Protein AF-A0A7W0K4B5-F1 (afdb_monomer)

Sequence (203 aa):
MASGAVPRDYLVLATSAIGRAQRRPNAQLVGVQEVNQAAGDAAASKIQELEEDMASNAGSADATLGTLKAVRTFCLKDRGFTYFLVAFRDREDHPASYTLLTYLMDVRLLHLVDAGVSDAHSAGHRSEAFMLDLSQYSGARLKQKVRVPDFAAGHFVSRETHGSGPTKIARTTRELISMLRGAPTLDLQTLTAAVSGTTSAPI

Foldseek 3Di:
DQFQPDVVVVVQLVVQQVVVQVVDPPRPDRDPQSSLASLQVVLVVLLVVLVVVCVVPPDLSLLLVLLLVVVLCVQVPVFQEQKAKEKPVLCVVCVVLVVSVVSCVVSRQKYFPAQWQDDPVDPPITITMMGGRSNSQRDPDRDFQHWYWDADPNWTWTDTHPDPDDIQTDPDPVSVSVVSVPHYHDRSVVSVVSSVVVPDDDD

Solvent-accessible surface area (backbone atoms only — not comparable to full-atom values): 11167 Å² total; per-residue (Å²): 130,58,49,76,84,42,68,67,52,51,52,54,37,49,52,45,10,45,60,52,25,65,73,42,86,88,54,88,64,72,51,72,67,33,44,30,44,28,29,23,50,53,35,53,52,55,50,48,54,47,54,58,50,26,80,76,49,62,74,65,43,56,46,34,53,38,38,49,53,51,52,49,39,48,28,63,70,75,66,28,25,49,43,34,28,37,44,51,65,52,42,69,78,32,53,72,39,44,48,47,54,50,51,31,38,78,73,59,52,32,31,83,75,40,86,66,40,62,50,93,88,42,89,92,46,40,20,33,31,37,30,57,23,41,28,80,62,28,39,102,69,55,65,70,61,26,36,38,84,45,78,54,96,94,23,45,28,42,36,39,32,97,48,93,58,85,63,49,73,20,88,45,71,69,43,41,43,58,55,59,66,72,38,56,72,56,66,48,73,60,45,50,60,54,36,67,69,67,80,74,78,84,131

Mean predicted aligned error: 7.79 Å

Radius of gyration: 17.98 Å; Cα contacts (8 Å, |Δi|>4): 294; chains: 1; bounding box: 37×55×46 Å

Secondary structure (DSSP, 8-state):
-TTTT-HHHHHHHHHHHHHHHHTSTT--S--HHHHHHHHHHHHHHHHHHHHHHHTT-HHHHHHHHHHHHHHHHIIIIII-BSEEEEEHHHHHH-HHHHHHHHHHHHTTSEEEEEEEEE-SSSTT-EEEEEEE-GGGT-SS-PPTT-EEEEEETTEEEEEETT--PPPEEE-SHHHHHHHHTTSPBP-THHHHHHHHTTS----

Nearest PDB structures (foldseek):
  8tiw-assembly1_C  TM=3.573E-01  e=7.633E+00  Escherichia coli K-12
  8aan-assembly1_A  TM=3.180E-01  e=7.186E+00  Escherichia coli
  2ja8-assembly1_A  TM=2.303E-01  e=8.612E+00  Saccharomyces cerevisiae

Structure (mmCIF, N/CA/C/O backbone):
data_AF-A0A7W0K4B5-F1
#
_entry.id   AF-A0A7W0K4B5-F1
#
loop_
_atom_site.group_PDB
_atom_site.id
_atom_site.type_symbol
_atom_site.label_atom_id
_atom_site.label_alt_id
_atom_site.label_comp_id
_atom_site.label_asym_id
_atom_site.label_entity_id
_atom_site.label_seq_id
_atom_site.pdbx_PDB_ins_code
_atom_site.Cartn_x
_atom_site.Cartn_y
_atom_site.Cartn_z
_atom_site.occupancy
_atom_site.B_iso_or_equiv
_atom_site.auth_seq_id
_atom_site.auth_comp_id
_atom_site.auth_asym_id
_atom_site.auth_atom_id
_atom_site.pdbx_PDB_model_num
ATOM 1 N N . MET A 1 1 ? -2.177 -6.927 7.179 1.00 50.78 1 MET A N 1
ATOM 2 C CA . MET A 1 1 ? -1.062 -6.259 6.466 1.00 50.78 1 MET A CA 1
ATOM 3 C C . MET A 1 1 ? -1.397 -4.803 6.150 1.00 50.78 1 MET A C 1
ATOM 5 O O . MET A 1 1 ? -1.151 -4.325 5.055 1.00 50.78 1 MET A O 1
ATOM 9 N N . ALA A 1 2 ? -1.997 -4.098 7.109 1.00 45.56 2 ALA A N 1
ATOM 10 C CA . ALA A 1 2 ? -2.651 -2.819 6.859 1.00 45.56 2 ALA A CA 1
ATOM 11 C C . ALA A 1 2 ? -1.712 -1.606 6.894 1.00 45.56 2 ALA A C 1
ATOM 13 O O . ALA A 1 2 ? -2.171 -0.536 6.531 1.00 45.56 2 ALA A O 1
ATOM 14 N N . SER A 1 3 ? -0.457 -1.759 7.341 1.00 52.06 3 SER A N 1
ATOM 15 C CA . SER A 1 3 ? 0.452 -0.625 7.558 1.00 52.06 3 SER A CA 1
ATOM 16 C C . SER A 1 3 ? 1.932 -0.920 7.269 1.00 52.06 3 SER A C 1
ATOM 18 O O . SER A 1 3 ? 2.821 -0.569 8.047 1.00 52.06 3 SER A O 1
ATOM 20 N N . GLY A 1 4 ? 2.214 -1.643 6.182 1.00 57.09 4 GLY A N 1
ATOM 21 C CA . GLY A 1 4 ? 3.592 -1.797 5.688 1.00 57.09 4 GLY A CA 1
ATOM 22 C C . GLY A 1 4 ? 4.564 -2.480 6.643 1.00 57.09 4 GLY A C 1
ATOM 23 O O . GLY A 1 4 ? 5.750 -2.185 6.627 1.00 57.09 4 GLY A O 1
ATOM 24 N N . ALA A 1 5 ? 4.059 -3.359 7.515 1.00 60.84 5 ALA A N 1
ATOM 25 C CA . ALA A 1 5 ? 4.843 -4.041 8.549 1.00 60.84 5 ALA A CA 1
ATOM 26 C C . ALA A 1 5 ? 5.458 -3.124 9.637 1.00 60.84 5 ALA A C 1
ATOM 28 O O . ALA 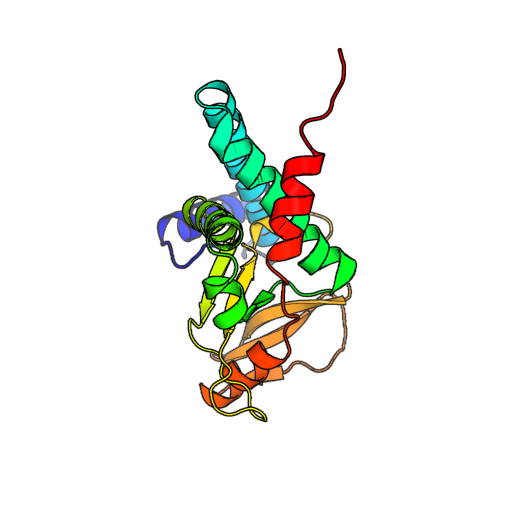A 1 5 ? 6.226 -3.613 10.460 1.00 60.84 5 ALA A O 1
ATOM 29 N N . VAL A 1 6 ? 5.080 -1.840 9.720 1.00 71.19 6 VAL A N 1
ATOM 30 C CA . VAL A 1 6 ? 5.581 -0.915 10.753 1.00 71.19 6 VAL A CA 1
ATOM 31 C C . VAL A 1 6 ? 4.789 -1.088 12.060 1.00 71.19 6 VAL A C 1
ATOM 33 O O . VAL A 1 6 ? 3.592 -0.789 12.082 1.00 71.19 6 VAL A O 1
ATOM 36 N N . PRO A 1 7 ? 5.417 -1.513 13.179 1.00 76.50 7 PRO A N 1
ATOM 37 C CA . PRO A 1 7 ? 4.712 -1.796 14.436 1.00 76.50 7 PRO A CA 1
ATOM 38 C C . PRO A 1 7 ? 3.904 -0.616 14.984 1.00 76.50 7 PRO A C 1
ATOM 40 O O . PRO A 1 7 ? 2.796 -0.802 15.483 1.00 76.50 7 PRO A O 1
ATOM 43 N N . ARG A 1 8 ? 4.432 0.608 14.852 1.00 80.56 8 ARG A N 1
ATOM 44 C CA . ARG A 1 8 ? 3.775 1.834 15.328 1.00 80.56 8 ARG A CA 1
ATOM 45 C C . ARG A 1 8 ? 2.387 2.010 14.721 1.00 80.56 8 ARG A C 1
ATOM 47 O O . ARG A 1 8 ? 1.440 2.290 15.447 1.00 80.56 8 ARG A O 1
ATOM 54 N N . ASP A 1 9 ? 2.258 1.819 13.416 1.00 78.06 9 ASP A N 1
ATOM 55 C CA . ASP A 1 9 ? 0.989 2.040 12.727 1.00 78.06 9 ASP A CA 1
ATOM 56 C C . ASP A 1 9 ? -0.058 0.996 13.109 1.00 78.06 9 ASP A C 1
ATOM 58 O O . ASP A 1 9 ? -1.232 1.331 13.257 1.00 78.06 9 ASP A O 1
ATOM 62 N N . TYR A 1 10 ? 0.362 -0.249 13.358 1.00 82.50 10 TYR A N 1
ATOM 63 C CA . TYR A 1 10 ? -0.533 -1.267 13.906 1.00 82.50 10 TYR A CA 1
ATOM 64 C C . TYR A 1 10 ? -1.046 -0.885 15.291 1.00 82.50 10 TYR A C 1
ATOM 66 O O . TYR A 1 10 ? -2.230 -1.070 15.563 1.00 82.50 10 TYR A O 1
ATOM 74 N N . LEU A 1 11 ? -0.190 -0.333 16.155 1.00 87.50 11 LEU A N 1
ATOM 75 C CA . LEU A 1 11 ? -0.593 0.109 17.491 1.00 87.50 11 LEU A CA 1
ATOM 76 C C . LEU A 1 11 ? -1.540 1.311 17.432 1.00 87.50 11 LEU A C 1
ATOM 78 O O . LEU A 1 11 ? -2.533 1.332 18.160 1.00 87.50 11 LEU A O 1
ATOM 82 N N . VAL A 1 12 ? -1.282 2.277 16.547 1.00 86.12 12 VAL A N 1
ATOM 83 C CA . VAL A 1 12 ? -2.176 3.427 16.324 1.00 86.12 12 VAL A CA 1
ATOM 84 C C . VAL A 1 12 ? -3.537 2.953 15.812 1.00 86.12 12 VAL A C 1
ATOM 86 O O . VAL A 1 12 ? -4.570 3.314 16.381 1.00 86.12 12 VAL A O 1
ATOM 89 N N . LEU A 1 13 ? -3.549 2.082 14.798 1.00 87.19 13 LEU A N 1
ATOM 90 C CA . LEU A 1 13 ? -4.773 1.511 14.241 1.00 87.19 13 LEU A CA 1
ATOM 91 C C . LEU A 1 13 ? -5.553 0.710 15.292 1.00 87.19 13 LEU A C 1
ATOM 93 O O . LEU A 1 13 ? -6.761 0.894 15.431 1.00 87.19 13 LEU A O 1
ATOM 97 N N . ALA A 1 14 ? -4.871 -0.152 16.051 1.00 90.62 14 ALA A N 1
ATOM 98 C CA . ALA A 1 14 ? -5.482 -0.962 17.099 1.00 90.62 14 ALA A CA 1
ATOM 99 C C . ALA A 1 14 ? -6.079 -0.090 18.209 1.00 90.62 14 ALA A C 1
ATOM 101 O O . ALA A 1 14 ? -7.226 -0.298 18.595 1.00 90.62 14 ALA A O 1
ATOM 102 N N . THR A 1 15 ? -5.342 0.920 18.677 1.00 92.31 15 THR A N 1
ATOM 103 C CA . THR A 1 15 ? -5.810 1.846 19.720 1.00 92.31 15 THR A CA 1
ATOM 104 C C . THR A 1 15 ? -7.056 2.603 19.262 1.00 92.31 15 THR A C 1
ATOM 106 O O . THR A 1 15 ? -8.045 2.666 19.993 1.00 92.31 15 THR A O 1
ATOM 109 N N . SER A 1 16 ? -7.053 3.109 18.024 1.00 90.81 16 SER A N 1
ATOM 110 C CA . SER A 1 16 ? -8.211 3.791 17.434 1.00 90.81 16 SER A CA 1
ATOM 111 C C . SER A 1 16 ? -9.420 2.853 17.291 1.00 90.81 16 SER A C 1
ATOM 113 O O . SER A 1 16 ? -10.534 3.199 17.694 1.00 90.81 16 SER A O 1
ATOM 115 N N . ALA A 1 17 ? -9.211 1.623 16.810 1.00 92.06 17 ALA A N 1
ATOM 116 C CA . ALA A 1 17 ? -10.277 0.633 16.664 1.00 92.06 17 ALA A CA 1
ATOM 117 C C . ALA A 1 17 ? -10.866 0.188 18.019 1.00 92.06 17 ALA A C 1
ATOM 119 O O . ALA A 1 17 ? -12.086 0.071 18.148 1.00 92.06 17 ALA A O 1
ATOM 120 N N . ILE A 1 18 ? -10.031 0.004 19.048 1.00 93.75 18 ILE A N 1
ATOM 121 C CA . ILE A 1 18 ? -10.468 -0.294 20.422 1.00 93.75 18 ILE A CA 1
ATOM 122 C C . ILE A 1 18 ? -11.302 0.861 20.978 1.00 93.75 18 ILE A C 1
ATOM 124 O O . ILE A 1 18 ? -12.407 0.633 21.470 1.00 93.75 18 ILE A O 1
ATOM 128 N N . GLY A 1 19 ? -10.821 2.101 20.848 1.00 92.88 19 GLY A N 1
ATOM 129 C CA . GLY A 1 19 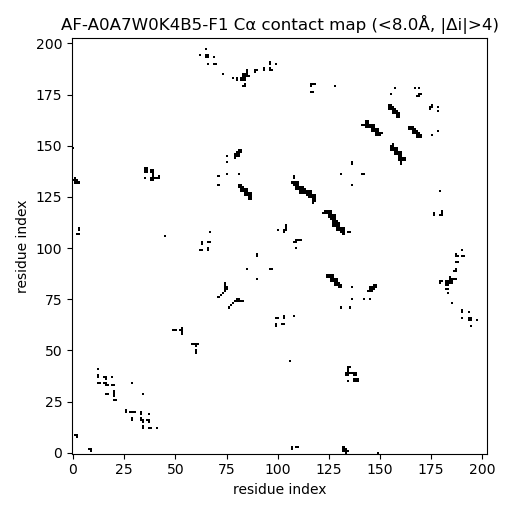? -11.552 3.285 21.304 1.00 92.88 19 GLY A CA 1
ATOM 130 C C . GLY A 1 19 ? -12.913 3.438 20.619 1.00 92.88 19 GLY A C 1
ATOM 131 O O . GLY A 1 19 ? -13.887 3.840 21.254 1.00 92.88 19 GLY A O 1
ATOM 132 N N . ARG A 1 20 ? -13.022 3.062 19.337 1.00 91.69 20 ARG A N 1
ATOM 133 C CA . ARG A 1 20 ? -14.302 3.003 18.610 1.00 91.69 20 ARG A CA 1
ATOM 134 C C . ARG A 1 20 ? -15.218 1.904 19.149 1.00 91.69 20 ARG A C 1
ATOM 136 O O . ARG A 1 20 ? -16.397 2.172 19.373 1.00 91.69 20 ARG A O 1
ATOM 143 N N . ALA A 1 21 ? -14.694 0.706 19.403 1.00 93.06 21 ALA A N 1
ATOM 144 C CA . ALA A 1 21 ? -15.476 -0.408 19.939 1.00 93.06 21 ALA A CA 1
ATOM 145 C C . ALA A 1 21 ? -16.050 -0.088 21.328 1.00 93.06 21 ALA A C 1
ATOM 147 O O . ALA A 1 21 ? -17.226 -0.342 21.569 1.00 93.06 21 ALA A O 1
ATOM 148 N N . GLN A 1 22 ? -15.264 0.554 22.199 1.00 92.00 22 GLN A N 1
ATOM 149 C CA . GLN A 1 22 ? -15.676 0.952 23.552 1.00 92.00 22 GLN A CA 1
ATOM 150 C C . GLN A 1 22 ? -16.864 1.926 23.587 1.00 92.00 22 GLN A C 1
ATOM 152 O O . GLN A 1 22 ? -17.553 2.010 24.600 1.00 92.00 22 GLN A O 1
ATOM 157 N N . ARG A 1 23 ? -17.144 2.644 22.490 1.00 90.75 23 ARG A N 1
ATOM 158 C CA . ARG A 1 23 ? -18.322 3.523 22.383 1.00 90.75 23 ARG A CA 1
ATOM 159 C C . ARG A 1 23 ? -19.624 2.749 22.178 1.00 90.75 23 ARG A C 1
ATOM 161 O O . ARG A 1 23 ? -20.695 3.323 22.359 1.00 90.75 23 ARG A O 1
ATOM 168 N N . ARG A 1 24 ? -19.562 1.472 21.781 1.00 88.56 24 ARG A N 1
ATOM 169 C CA . ARG A 1 24 ? -20.751 0.620 21.673 1.00 88.56 24 ARG A CA 1
ATOM 170 C C . ARG A 1 24 ? -21.060 0.003 23.043 1.00 88.56 24 ARG A C 1
ATOM 172 O O . ARG A 1 24 ? -20.155 -0.539 23.678 1.00 88.56 24 ARG A O 1
ATOM 179 N N . PRO A 1 25 ? -22.325 0.022 23.495 1.00 87.06 25 PRO A N 1
ATOM 180 C CA . PRO A 1 25 ? -22.695 -0.603 24.759 1.00 87.06 25 PRO A CA 1
ATOM 181 C C . PRO A 1 25 ? -22.376 -2.106 24.733 1.00 87.06 25 PRO A C 1
ATOM 183 O O . PRO A 1 25 ? -22.669 -2.791 23.753 1.00 87.06 25 PRO A O 1
ATOM 186 N N . ASN A 1 26 ? -21.779 -2.609 25.819 1.00 85.88 26 ASN A N 1
ATOM 187 C CA . ASN A 1 26 ? -21.404 -4.018 26.014 1.00 85.88 26 ASN A CA 1
ATOM 188 C C . ASN A 1 26 ? -20.442 -4.600 24.956 1.00 85.88 26 ASN A C 1
ATOM 190 O O . ASN A 1 26 ? -20.456 -5.805 24.697 1.00 85.88 26 ASN A O 1
ATOM 194 N N . ALA A 1 27 ? -19.599 -3.777 24.327 1.00 85.38 27 ALA A N 1
ATOM 195 C CA . ALA A 1 27 ? -18.600 -4.278 23.389 1.00 85.38 27 ALA A CA 1
ATOM 196 C C . ALA A 1 27 ? -17.532 -5.129 24.096 1.00 85.38 27 ALA A C 1
ATOM 198 O O . ALA A 1 27 ? -16.751 -4.624 24.896 1.00 85.38 27 ALA A O 1
ATOM 199 N N . GLN A 1 28 ? -17.472 -6.419 23.757 1.00 87.94 28 GLN A N 1
ATOM 200 C CA . GLN A 1 28 ? -16.424 -7.336 24.229 1.00 87.94 28 GLN A CA 1
ATOM 201 C C . GLN A 1 28 ? -15.303 -7.547 23.204 1.00 87.94 28 GLN A C 1
ATOM 203 O O . GLN A 1 28 ? -14.227 -8.021 23.553 1.00 87.94 28 GLN A O 1
ATOM 208 N N . LEU A 1 29 ? -15.555 -7.211 21.935 1.00 91.81 29 LEU A N 1
ATOM 209 C CA . LEU A 1 29 ? -14.646 -7.449 20.817 1.00 91.81 29 LEU A CA 1
ATOM 210 C C . LEU A 1 29 ? -14.632 -6.249 19.867 1.00 91.81 29 LEU A C 1
ATOM 212 O O . LEU A 1 29 ? -15.658 -5.594 19.655 1.00 91.81 29 LEU A O 1
ATOM 216 N N . VAL A 1 30 ? -13.468 -6.009 19.264 1.00 90.94 30 VAL A N 1
ATOM 217 C CA . VAL A 1 30 ? -13.300 -5.080 18.141 1.00 90.94 30 VAL A CA 1
ATOM 218 C C . VAL A 1 30 ? -13.717 -5.797 16.860 1.00 90.94 30 VAL A C 1
ATOM 220 O O . VAL A 1 30 ? -13.189 -6.864 16.544 1.00 90.94 30 VAL A O 1
ATOM 223 N N . GLY A 1 31 ? -14.679 -5.233 16.132 1.00 88.00 31 GLY A N 1
ATOM 224 C CA . GLY A 1 31 ? -15.154 -5.779 14.870 1.00 88.00 31 GLY A CA 1
ATOM 225 C C . GLY A 1 31 ? -14.396 -5.232 13.660 1.00 88.00 31 GLY A C 1
ATOM 226 O O . GLY A 1 31 ? -13.646 -4.258 13.725 1.00 88.00 31 GLY A O 1
ATOM 227 N N . VAL A 1 32 ? -14.650 -5.848 12.503 1.00 83.69 32 VAL A N 1
ATOM 228 C CA . VAL A 1 32 ? -14.114 -5.399 11.205 1.00 83.69 32 VAL A CA 1
ATOM 229 C C . VAL A 1 32 ? -14.562 -3.969 10.879 1.00 83.69 32 VAL A C 1
ATOM 231 O O . VAL A 1 32 ? -13.825 -3.215 10.246 1.00 83.69 32 VAL A O 1
ATOM 234 N N . GLN A 1 33 ? -15.757 -3.574 11.325 1.00 83.69 33 GLN A N 1
ATOM 235 C CA . GLN A 1 33 ? -16.278 -2.228 11.108 1.00 83.69 33 GLN A CA 1
ATOM 236 C C . GLN A 1 33 ? -15.420 -1.167 11.807 1.00 83.69 33 GLN A C 1
ATOM 238 O O . GLN A 1 33 ? -15.059 -0.175 11.175 1.00 83.69 33 GLN A O 1
ATOM 243 N N . GLU A 1 34 ? -15.066 -1.368 13.076 1.00 88.50 34 GLU A N 1
ATOM 244 C CA . GLU A 1 34 ? -14.235 -0.433 13.834 1.00 88.50 34 GLU A CA 1
ATOM 245 C C . GLU A 1 34 ? -12.824 -0.331 13.254 1.00 88.50 34 GLU A C 1
ATOM 247 O O . GLU A 1 34 ? -12.305 0.777 13.124 1.00 88.50 34 GLU A O 1
ATOM 252 N N . VAL A 1 35 ? -12.239 -1.460 12.833 1.00 87.62 35 VAL A N 1
ATOM 253 C CA . VAL A 1 35 ? -10.927 -1.485 12.163 1.00 87.62 35 VAL A CA 1
ATOM 254 C C . VAL A 1 35 ? -10.965 -0.703 10.851 1.00 87.62 35 VAL A C 1
ATOM 256 O O . VAL A 1 35 ? -10.099 0.133 10.612 1.00 87.62 35 VAL A O 1
ATOM 259 N N . ASN A 1 36 ? -11.982 -0.924 10.015 1.00 83.62 36 ASN A N 1
ATOM 260 C CA . ASN A 1 36 ? -12.109 -0.224 8.736 1.00 83.62 36 ASN A CA 1
ATOM 261 C C . ASN A 1 36 ? -12.324 1.282 8.911 1.00 83.62 36 ASN A C 1
ATOM 263 O O . ASN A 1 36 ? -11.810 2.067 8.118 1.00 83.62 36 ASN A O 1
ATOM 267 N N . GLN A 1 37 ? -13.089 1.690 9.926 1.00 85.12 37 GLN A N 1
ATOM 268 C CA . GLN A 1 37 ? -13.271 3.107 10.239 1.00 85.12 37 GLN A CA 1
ATOM 269 C C . GLN A 1 37 ? -11.964 3.735 10.726 1.00 85.12 37 GLN A C 1
ATOM 271 O O . GLN A 1 37 ? -11.549 4.746 10.175 1.00 85.12 37 GLN A O 1
ATOM 276 N N . ALA A 1 38 ? -11.286 3.098 11.685 1.00 87.19 38 ALA A N 1
ATOM 277 C CA . ALA A 1 38 ? -10.003 3.566 12.203 1.00 87.19 38 ALA A CA 1
ATOM 278 C C . ALA A 1 38 ? -8.936 3.691 11.102 1.00 87.19 38 ALA A C 1
ATOM 280 O O . ALA A 1 38 ? -8.180 4.659 11.078 1.00 87.19 38 ALA A O 1
ATOM 281 N N . ALA A 1 39 ? -8.895 2.738 10.167 1.00 84.88 39 ALA A N 1
ATOM 282 C CA . ALA A 1 39 ? -7.990 2.788 9.024 1.00 84.88 39 ALA A CA 1
ATOM 283 C C . ALA A 1 39 ? -8.340 3.932 8.058 1.00 84.88 39 ALA A C 1
ATOM 285 O O . ALA A 1 39 ? -7.437 4.600 7.561 1.00 84.88 39 ALA A O 1
ATOM 286 N N . GLY A 1 40 ? -9.631 4.194 7.829 1.00 82.81 40 GLY A N 1
ATOM 287 C CA . GLY A 1 40 ? -10.087 5.329 7.026 1.00 82.81 40 GLY A CA 1
ATOM 288 C C . GLY A 1 40 ? -9.692 6.683 7.624 1.00 82.81 40 GLY A C 1
ATOM 289 O O . GLY A 1 40 ? -9.217 7.549 6.893 1.00 82.81 40 GLY A O 1
ATOM 290 N N . ASP A 1 41 ? -9.814 6.857 8.944 1.00 83.81 41 ASP A N 1
ATOM 291 C CA . ASP A 1 41 ? -9.384 8.101 9.601 1.00 83.81 41 ASP A CA 1
ATOM 292 C C . ASP A 1 41 ? -7.868 8.285 9.518 1.00 83.81 41 ASP A C 1
ATOM 294 O O . ASP A 1 41 ? -7.392 9.377 9.229 1.00 83.81 41 ASP A O 1
ATOM 298 N N . ALA A 1 42 ? -7.105 7.204 9.724 1.00 81.81 42 ALA A N 1
ATOM 299 C CA . ALA A 1 42 ? -5.652 7.244 9.616 1.00 81.81 42 ALA A CA 1
ATOM 300 C C . ALA A 1 42 ? -5.195 7.665 8.207 1.00 81.81 42 ALA A C 1
ATOM 302 O O . ALA A 1 42 ? -4.179 8.341 8.075 1.00 81.81 42 ALA A O 1
ATOM 303 N N . ALA A 1 43 ? -5.950 7.311 7.158 1.00 77.50 43 ALA A N 1
ATOM 304 C CA . ALA A 1 43 ? -5.726 7.827 5.804 1.00 77.50 43 ALA A CA 1
ATOM 305 C C . ALA A 1 43 ? -5.890 9.343 5.744 1.00 77.50 43 ALA A C 1
ATOM 307 O O . ALA A 1 43 ? -5.032 10.024 5.192 1.00 77.50 43 ALA A O 1
ATOM 308 N N . ALA A 1 44 ? -7.005 9.847 6.278 1.00 79.88 44 ALA A N 1
ATOM 309 C CA . ALA A 1 44 ? -7.319 11.268 6.245 1.00 79.88 44 ALA A CA 1
ATOM 310 C C . ALA A 1 44 ? -6.243 12.080 6.974 1.00 79.88 44 ALA A C 1
ATOM 312 O O . ALA A 1 44 ? -5.762 13.060 6.421 1.00 79.88 44 ALA A O 1
ATOM 313 N N . SER A 1 45 ? -5.790 11.614 8.142 1.00 82.31 45 SER A N 1
ATOM 314 C CA . SER A 1 45 ? -4.689 12.249 8.873 1.00 82.31 45 SER A CA 1
ATOM 315 C C . SER A 1 45 ? -3.372 12.225 8.095 1.00 82.31 45 SER A C 1
ATOM 317 O O . SER A 1 45 ? -2.736 13.261 7.993 1.00 82.31 45 SER A O 1
ATOM 319 N N . LYS A 1 46 ? -2.986 11.098 7.472 1.00 80.19 46 LYS A N 1
ATOM 320 C CA . LYS A 1 46 ? -1.763 11.025 6.642 1.00 80.19 46 LYS A CA 1
ATOM 321 C C . LYS A 1 46 ? -1.802 11.982 5.447 1.00 80.19 46 LYS A C 1
ATOM 323 O O . LYS A 1 46 ? -0.786 12.569 5.098 1.00 80.19 46 LYS A O 1
ATOM 328 N N . ILE A 1 47 ? -2.957 12.091 4.787 1.00 81.19 47 ILE A N 1
ATOM 329 C CA . ILE A 1 47 ? -3.144 13.003 3.652 1.00 81.19 47 ILE A CA 1
ATOM 330 C C . ILE A 1 47 ? -3.079 14.451 4.136 1.00 81.19 47 ILE A C 1
ATOM 332 O O . ILE A 1 47 ? -2.391 15.250 3.519 1.00 81.19 47 ILE A O 1
ATOM 336 N N . GLN A 1 48 ? -3.728 14.766 5.256 1.00 82.62 48 GLN A N 1
ATOM 337 C CA . GLN A 1 48 ? -3.693 16.102 5.838 1.00 82.62 48 GLN A CA 1
ATOM 338 C C . GLN A 1 48 ? -2.276 16.499 6.283 1.00 82.62 48 GLN A C 1
ATOM 340 O O . GLN A 1 48 ? -1.844 17.599 5.976 1.00 82.62 48 GLN A O 1
ATOM 345 N N . GLU A 1 49 ? -1.529 15.608 6.942 1.00 82.00 49 GLU A N 1
ATOM 346 C CA . GLU A 1 49 ? -0.117 15.835 7.293 1.00 82.00 49 GLU A CA 1
ATOM 347 C C . GLU A 1 49 ? 0.722 16.119 6.036 1.00 82.00 49 GLU A C 1
ATOM 349 O O . GLU A 1 49 ? 1.514 17.057 6.015 1.00 82.00 49 GLU A O 1
ATOM 354 N N . LEU A 1 50 ? 0.491 15.364 4.954 1.00 81.44 50 LEU A N 1
ATOM 355 C CA . LEU A 1 50 ? 1.157 15.592 3.673 1.00 81.44 50 LEU A CA 1
ATOM 356 C C . LEU A 1 50 ? 0.786 16.956 3.063 1.00 81.44 50 LEU A C 1
ATOM 358 O O . LEU A 1 50 ? 1.658 17.636 2.534 1.00 81.44 50 LEU A O 1
ATOM 362 N N . GLU A 1 51 ? -0.481 17.368 3.148 1.00 78.31 51 GLU A N 1
ATOM 363 C CA . GLU A 1 51 ? -0.973 18.678 2.691 1.00 78.31 51 GLU A CA 1
ATOM 364 C C . GLU A 1 51 ? -0.451 19.845 3.553 1.00 78.31 51 GLU A C 1
ATOM 366 O O . GLU A 1 51 ? -0.174 20.931 3.043 1.00 78.31 51 GLU A O 1
ATOM 371 N N . GLU A 1 52 ? -0.263 19.643 4.855 1.00 78.44 52 GLU A N 1
ATOM 372 C CA . GLU A 1 52 ? 0.350 20.631 5.750 1.00 78.44 52 GLU A CA 1
ATOM 373 C C . GLU A 1 52 ? 1.854 20.782 5.454 1.00 78.44 52 GLU A C 1
ATOM 375 O O . GLU A 1 52 ? 2.363 21.904 5.362 1.00 78.44 52 GLU A O 1
ATOM 380 N N . ASP A 1 53 ? 2.550 19.675 5.181 1.00 69.38 53 ASP A N 1
ATOM 381 C CA . ASP A 1 53 ? 3.937 19.687 4.706 1.00 69.38 53 ASP A CA 1
ATOM 382 C C . ASP A 1 53 ? 4.060 20.348 3.313 1.00 69.38 53 ASP A C 1
ATOM 384 O O . ASP A 1 53 ? 5.042 21.050 3.043 1.00 69.38 53 ASP A O 1
ATOM 388 N N . MET A 1 54 ? 3.047 20.220 2.439 1.00 64.69 54 MET A N 1
ATOM 389 C CA . MET A 1 54 ? 2.977 20.914 1.136 1.00 64.69 54 MET A CA 1
ATOM 390 C C . MET A 1 54 ? 2.977 22.428 1.267 1.00 64.69 54 MET A C 1
ATOM 392 O O . MET A 1 54 ? 3.638 23.101 0.473 1.00 64.69 54 MET A O 1
ATOM 396 N N . ALA A 1 55 ? 2.270 22.968 2.264 1.00 60.62 55 ALA A N 1
ATOM 397 C CA . ALA A 1 55 ? 2.254 24.406 2.526 1.00 60.62 55 ALA A CA 1
ATOM 398 C C . ALA A 1 55 ? 3.662 24.948 2.845 1.00 60.62 55 ALA A C 1
ATOM 400 O O . ALA A 1 55 ? 3.909 26.146 2.700 1.00 60.62 55 ALA A O 1
ATOM 401 N N . SER A 1 56 ? 4.591 24.059 3.218 1.00 62.50 56 SER A N 1
ATOM 402 C CA . SER A 1 56 ? 5.991 24.369 3.510 1.00 62.50 56 SER A CA 1
ATOM 403 C C . SER A 1 56 ? 6.963 23.998 2.371 1.00 62.50 56 SER A C 1
ATOM 405 O O . SER A 1 56 ? 8.051 24.573 2.315 1.00 62.50 56 SER A O 1
ATOM 407 N N . ASN A 1 57 ? 6.617 23.069 1.457 1.00 56.91 57 ASN A N 1
ATOM 408 C CA . ASN A 1 57 ? 7.477 22.627 0.341 1.00 56.91 57 ASN A CA 1
ATOM 409 C C . ASN A 1 57 ? 6.678 22.028 -0.856 1.00 56.91 57 ASN A C 1
ATOM 411 O O . ASN A 1 57 ? 6.426 20.824 -0.929 1.00 56.91 57 ASN A O 1
ATOM 415 N N . ALA A 1 58 ? 6.290 22.864 -1.826 1.00 57.12 58 ALA A N 1
ATOM 416 C CA . ALA A 1 58 ? 5.194 22.581 -2.771 1.00 57.12 58 ALA A CA 1
ATOM 417 C C . ALA A 1 58 ? 5.407 21.453 -3.817 1.00 57.12 58 ALA A C 1
ATOM 419 O O . ALA A 1 58 ? 4.440 20.862 -4.284 1.00 57.12 58 ALA A O 1
ATOM 420 N N . GLY A 1 59 ? 6.640 21.127 -4.224 1.00 65.50 59 GLY A N 1
ATOM 421 C CA . GLY A 1 59 ? 6.857 20.331 -5.451 1.00 65.50 59 GLY A CA 1
ATOM 422 C C . GLY A 1 59 ? 6.623 18.812 -5.349 1.00 65.50 59 GLY A C 1
ATOM 423 O O . GLY A 1 59 ? 6.120 18.198 -6.288 1.00 65.50 59 GLY A O 1
ATOM 424 N N . SER A 1 60 ? 7.007 18.178 -4.236 1.00 68.88 60 SER A N 1
ATOM 425 C CA . SER A 1 60 ? 7.027 16.703 -4.119 1.00 68.88 60 SER A CA 1
ATOM 426 C C . SER A 1 60 ? 5.656 16.109 -3.774 1.00 68.88 60 SER A C 1
ATOM 428 O O . SER A 1 60 ? 5.282 15.017 -4.213 1.00 68.88 60 SER A O 1
ATOM 430 N N . ALA A 1 61 ? 4.869 16.839 -2.992 1.00 74.12 61 ALA A N 1
ATOM 431 C CA . ALA A 1 61 ? 3.647 16.297 -2.428 1.00 74.12 61 ALA A CA 1
ATOM 432 C C . ALA A 1 61 ? 2.420 16.456 -3.349 1.00 74.12 61 ALA A C 1
ATOM 434 O O . ALA A 1 61 ? 1.607 15.534 -3.392 1.00 74.12 61 ALA A O 1
ATOM 435 N N . ASP A 1 62 ? 2.366 17.472 -4.224 1.00 81.69 62 ASP A N 1
ATOM 436 C CA . ASP A 1 62 ? 1.401 17.515 -5.343 1.00 81.69 62 ASP A CA 1
ATOM 437 C C . ASP A 1 62 ? 1.559 16.301 -6.269 1.00 81.69 62 ASP A C 1
ATOM 439 O O . ASP A 1 62 ? 0.588 15.623 -6.622 1.00 81.69 62 ASP A O 1
ATOM 443 N N . ALA A 1 63 ? 2.807 15.973 -6.619 1.00 84.00 63 ALA A N 1
ATOM 444 C CA . ALA A 1 63 ? 3.115 14.793 -7.416 1.00 84.00 63 ALA A CA 1
ATOM 445 C C . ALA A 1 63 ? 2.712 13.504 -6.683 1.00 84.00 63 ALA A C 1
ATOM 447 O O . ALA A 1 63 ? 2.153 12.592 -7.296 1.00 84.00 63 ALA A O 1
ATOM 448 N N . THR A 1 64 ? 2.923 13.443 -5.366 1.00 87.06 64 THR A N 1
ATOM 449 C CA . THR A 1 64 ? 2.532 12.305 -4.522 1.00 87.06 64 THR A CA 1
ATOM 450 C C . THR A 1 64 ? 1.009 12.130 -4.484 1.00 87.06 64 THR A C 1
ATOM 452 O O . THR A 1 64 ? 0.513 11.036 -4.757 1.00 87.06 64 THR A O 1
ATOM 455 N N . LEU A 1 65 ? 0.235 13.193 -4.240 1.00 87.56 65 LEU A N 1
ATOM 456 C CA . LEU A 1 65 ? -1.233 13.148 -4.224 1.00 87.56 65 LEU A CA 1
ATOM 457 C C . LEU A 1 65 ? -1.824 12.839 -5.607 1.00 87.56 65 LEU A C 1
ATOM 459 O O . LEU A 1 65 ? -2.741 12.017 -5.725 1.00 87.56 65 LEU A O 1
ATOM 463 N N . GLY A 1 66 ? -1.280 13.444 -6.666 1.00 90.75 66 GLY A N 1
ATOM 464 C CA . GLY A 1 66 ? -1.659 13.150 -8.049 1.00 90.75 66 GLY A CA 1
ATOM 465 C C . GLY A 1 66 ? -1.423 11.680 -8.402 1.00 90.75 66 GLY A C 1
ATOM 466 O O . GLY A 1 66 ? -2.321 11.004 -8.916 1.00 90.75 66 GLY A O 1
ATOM 467 N N . THR A 1 67 ? -0.259 11.147 -8.025 1.00 93.25 67 THR A N 1
ATOM 468 C CA . THR A 1 67 ? 0.086 9.731 -8.213 1.00 93.25 67 THR A CA 1
ATOM 469 C C . THR A 1 67 ? -0.838 8.826 -7.406 1.00 93.25 67 THR A C 1
ATOM 471 O O . THR A 1 67 ? -1.373 7.859 -7.949 1.00 93.25 67 THR A O 1
ATOM 474 N N . LEU A 1 68 ? -1.119 9.156 -6.140 1.00 92.12 68 LEU A N 1
ATOM 475 C CA . LEU A 1 68 ? -2.063 8.408 -5.307 1.00 92.12 68 LEU A CA 1
ATOM 476 C C . LEU A 1 68 ? -3.434 8.311 -5.981 1.00 92.12 68 LEU A C 1
ATOM 478 O O . LEU A 1 68 ? -4.024 7.232 -6.052 1.00 92.12 68 LEU A O 1
ATOM 482 N N . LYS A 1 69 ? -3.948 9.431 -6.496 1.00 92.06 69 LYS A N 1
ATOM 483 C CA . LYS A 1 69 ? -5.241 9.487 -7.186 1.00 92.06 69 LYS A CA 1
ATOM 484 C C . LYS A 1 69 ? -5.246 8.620 -8.446 1.00 92.06 69 LYS A C 1
ATOM 486 O O . LYS A 1 69 ? -6.219 7.889 -8.665 1.00 92.06 69 LYS A O 1
ATOM 491 N N . ALA A 1 70 ? -4.178 8.663 -9.241 1.00 94.44 70 ALA A N 1
ATOM 492 C CA . ALA A 1 70 ? -4.026 7.837 -10.438 1.00 94.44 70 ALA A CA 1
ATOM 493 C C . ALA A 1 70 ? -4.008 6.340 -10.088 1.00 94.44 70 ALA A C 1
ATOM 495 O O . ALA A 1 70 ? -4.832 5.574 -10.595 1.00 94.44 70 ALA A O 1
ATOM 496 N N . VAL A 1 71 ? -3.164 5.934 -9.134 1.00 95.00 71 VAL A N 1
ATOM 497 C CA . VAL A 1 71 ? -3.045 4.536 -8.692 1.00 95.00 71 VAL A CA 1
ATOM 498 C C . VAL A 1 71 ? -4.353 4.035 -8.074 1.00 95.00 71 VAL A C 1
ATOM 500 O O . VAL A 1 71 ? -4.798 2.932 -8.396 1.00 95.00 71 VAL A O 1
ATOM 503 N N . ARG A 1 72 ? -5.034 4.835 -7.238 1.00 91.94 72 ARG A N 1
ATOM 504 C CA . ARG A 1 72 ? -6.349 4.473 -6.671 1.00 91.94 72 ARG A CA 1
ATOM 505 C C . ARG A 1 72 ? -7.412 4.308 -7.748 1.00 91.94 72 ARG A C 1
ATOM 507 O O . ARG A 1 72 ? -8.245 3.410 -7.631 1.00 91.94 72 ARG A O 1
ATOM 514 N N . THR A 1 73 ? -7.399 5.149 -8.780 1.00 92.19 73 THR A N 1
ATOM 515 C CA . THR A 1 73 ? -8.336 5.045 -9.907 1.00 92.19 73 THR A CA 1
ATOM 516 C C . THR A 1 73 ? -8.103 3.743 -10.664 1.00 92.19 73 THR A C 1
ATOM 518 O O . THR A 1 73 ? -9.021 2.924 -10.749 1.00 92.19 73 THR A O 1
ATOM 521 N N . PHE A 1 74 ? -6.861 3.484 -11.070 1.00 94.94 74 PHE A N 1
ATOM 522 C CA . PHE A 1 74 ? -6.474 2.240 -11.729 1.00 94.94 74 PHE A CA 1
ATOM 523 C C . PHE A 1 74 ? -6.885 1.005 -10.908 1.00 94.94 74 PHE A C 1
ATOM 525 O O . PHE A 1 74 ? -7.610 0.132 -11.388 1.00 94.94 74 PHE A O 1
ATOM 532 N N . CYS A 1 75 ? -6.495 0.964 -9.633 1.00 93.19 75 CYS A N 1
ATOM 533 C CA . CYS A 1 75 ? -6.751 -0.162 -8.741 1.00 93.19 75 CYS A CA 1
ATOM 534 C C . CYS A 1 75 ? -8.253 -0.364 -8.484 1.00 93.19 75 CYS A C 1
ATOM 536 O O . CYS A 1 75 ? -8.813 -1.426 -8.758 1.00 93.19 75 CYS A O 1
ATOM 538 N N . LEU A 1 76 ? -8.934 0.662 -7.968 1.00 90.88 76 LEU A N 1
ATOM 539 C CA . LEU A 1 76 ? -10.266 0.519 -7.375 1.00 90.88 76 LEU A CA 1
ATOM 540 C C . LEU A 1 76 ? -11.409 0.829 -8.341 1.00 90.88 76 LEU A C 1
ATOM 542 O O . LEU A 1 76 ? -12.551 0.457 -8.066 1.00 90.88 76 LEU A O 1
ATOM 546 N N . LYS A 1 77 ? -11.181 1.609 -9.400 1.00 88.94 77 LYS A N 1
ATOM 547 C CA . LYS A 1 77 ? -12.222 1.975 -10.373 1.00 88.94 77 LYS A CA 1
ATOM 548 C C . LYS A 1 77 ? -12.116 1.131 -11.634 1.00 88.94 77 LYS A C 1
ATOM 550 O O . LYS A 1 77 ? -13.135 0.593 -12.051 1.00 88.94 77 LYS A O 1
ATOM 555 N N . ASP A 1 78 ? -10.914 0.982 -12.178 1.00 92.44 78 ASP A N 1
ATOM 556 C CA . ASP A 1 78 ? -10.753 0.426 -13.523 1.00 92.44 78 ASP A CA 1
ATOM 557 C C . ASP A 1 78 ? -10.514 -1.086 -13.504 1.00 92.44 78 ASP A C 1
ATOM 559 O O . ASP A 1 78 ? -10.993 -1.805 -14.381 1.00 92.44 78 ASP A O 1
ATOM 563 N N . ARG A 1 79 ? -9.781 -1.588 -12.501 1.00 93.81 79 ARG A N 1
ATOM 564 C CA . ARG A 1 79 ? -9.398 -3.006 -12.420 1.00 93.81 79 ARG A CA 1
ATOM 565 C C . ARG A 1 79 ? -10.127 -3.797 -11.339 1.00 93.81 79 ARG A C 1
ATOM 567 O O . ARG A 1 79 ? -10.334 -4.993 -11.517 1.00 93.81 79 ARG A O 1
ATOM 574 N N . GLY A 1 80 ? -10.522 -3.160 -10.237 1.00 91.62 80 GLY A N 1
ATOM 575 C CA . GLY A 1 80 ? -11.179 -3.833 -9.111 1.00 91.62 80 GLY A CA 1
ATOM 576 C C . GLY A 1 80 ? -10.221 -4.679 -8.265 1.00 91.62 80 GLY A C 1
ATOM 577 O O . GLY A 1 80 ? -10.587 -5.760 -7.812 1.00 91.62 80 GLY A O 1
ATOM 578 N N . PHE A 1 81 ? -8.995 -4.208 -8.047 1.00 93.12 81 PHE A N 1
ATOM 579 C CA . PHE A 1 81 ? -7.983 -4.845 -7.198 1.00 93.12 81 PHE A CA 1
ATOM 580 C C . PHE A 1 81 ? -7.417 -3.831 -6.203 1.00 93.12 81 PHE A C 1
ATOM 582 O O . PHE A 1 81 ? -7.364 -2.643 -6.496 1.00 93.12 81 PHE A O 1
ATOM 589 N N . THR A 1 82 ? -6.949 -4.283 -5.040 1.00 92.56 82 THR A N 1
ATOM 590 C CA . THR A 1 82 ? -6.152 -3.439 -4.123 1.00 92.56 82 THR A CA 1
ATOM 591 C C . THR A 1 82 ? -4.645 -3.619 -4.290 1.00 92.56 82 THR A C 1
ATOM 593 O O . THR A 1 82 ? -3.872 -3.005 -3.561 1.00 92.56 82 THR A O 1
ATOM 596 N N . TYR A 1 83 ? -4.225 -4.462 -5.230 1.00 94.12 83 TYR A N 1
ATOM 597 C CA . TYR A 1 83 ? -2.838 -4.807 -5.508 1.00 94.12 83 TYR A CA 1
ATOM 598 C C . TYR A 1 83 ? -2.615 -4.914 -7.017 1.00 94.12 83 TYR A C 1
ATOM 600 O O . TYR A 1 83 ? -3.552 -5.202 -7.764 1.00 94.12 83 TYR A O 1
ATOM 608 N N . PHE A 1 84 ? -1.393 -4.653 -7.462 1.00 96.50 84 PHE A N 1
ATOM 609 C CA . PHE A 1 84 ? -1.023 -4.569 -8.872 1.00 96.50 84 PHE A CA 1
ATOM 610 C C . PHE A 1 84 ? 0.439 -4.958 -9.089 1.00 96.50 84 PHE A C 1
ATOM 612 O O . PHE A 1 84 ? 1.199 -5.113 -8.133 1.00 96.50 84 PHE A O 1
ATOM 619 N N . LEU A 1 85 ? 0.817 -5.120 -10.354 1.00 97.19 85 LEU A N 1
ATOM 620 C CA . LEU A 1 85 ? 2.177 -5.421 -10.786 1.00 97.19 85 LEU A CA 1
ATOM 621 C C . LEU A 1 85 ? 2.804 -4.222 -11.499 1.00 97.19 85 LEU A C 1
ATOM 623 O O . LEU A 1 85 ? 2.115 -3.510 -12.225 1.00 97.19 85 LEU A O 1
ATOM 627 N N . VAL A 1 86 ? 4.114 -4.056 -11.355 1.00 97.06 86 VAL A N 1
ATOM 628 C CA . VAL A 1 86 ? 4.946 -3.195 -12.210 1.00 97.06 86 VAL A CA 1
ATOM 629 C C . VAL A 1 86 ? 6.018 -4.072 -12.835 1.00 97.06 86 VAL A C 1
ATOM 631 O O . VAL A 1 86 ? 6.724 -4.789 -12.126 1.00 97.06 86 VAL A O 1
ATOM 634 N N . ALA A 1 87 ? 6.123 -4.075 -14.162 1.00 95.62 87 ALA A N 1
ATOM 635 C CA . ALA A 1 87 ? 7.145 -4.861 -14.846 1.00 95.62 87 ALA A CA 1
ATOM 636 C C . ALA A 1 87 ? 8.540 -4.273 -14.597 1.00 95.62 87 ALA A C 1
ATOM 638 O O . ALA A 1 87 ? 8.714 -3.058 -14.623 1.00 95.62 87 ALA A O 1
ATOM 639 N N . PHE A 1 88 ? 9.546 -5.132 -14.415 1.00 94.50 88 PHE A N 1
ATOM 640 C CA . PHE A 1 88 ? 10.934 -4.693 -14.210 1.00 94.50 88 PHE A CA 1
ATOM 641 C C . PHE A 1 88 ? 11.420 -3.810 -15.361 1.00 94.50 88 PHE A C 1
ATOM 643 O O . PHE A 1 88 ? 12.003 -2.759 -15.130 1.00 94.50 88 PHE A O 1
ATOM 650 N N . ARG A 1 89 ? 11.098 -4.206 -16.595 1.00 93.44 89 ARG A N 1
ATOM 651 C CA . ARG A 1 89 ? 11.424 -3.431 -17.790 1.00 93.44 89 ARG A CA 1
ATOM 652 C C . ARG A 1 89 ? 10.761 -2.053 -17.796 1.00 93.44 89 ARG A C 1
ATOM 654 O O . ARG A 1 89 ? 11.420 -1.073 -18.091 1.00 93.44 89 ARG A O 1
ATOM 661 N N . ASP A 1 90 ? 9.486 -1.973 -17.417 1.00 94.56 90 ASP A N 1
ATOM 662 C CA . ASP A 1 90 ? 8.754 -0.701 -17.342 1.00 94.56 90 ASP A CA 1
ATOM 663 C C . ASP A 1 90 ? 9.375 0.229 -16.283 1.00 94.56 90 ASP A C 1
ATOM 665 O O . ASP A 1 90 ? 9.571 1.419 -16.511 1.00 94.56 90 ASP A O 1
ATOM 669 N N . ARG A 1 91 ? 9.806 -0.332 -15.146 1.00 94.19 91 ARG A N 1
ATOM 670 C CA . ARG A 1 91 ? 10.593 0.387 -14.134 1.00 94.19 91 ARG A CA 1
ATOM 671 C C . ARG A 1 91 ? 11.932 0.904 -14.677 1.00 94.19 91 ARG A C 1
ATOM 673 O O . ARG A 1 91 ? 12.312 2.024 -14.341 1.00 94.19 91 ARG A O 1
ATOM 680 N N . GLU A 1 92 ? 12.662 0.091 -15.437 1.00 94.19 92 GLU A N 1
ATOM 681 C CA . GLU A 1 92 ? 13.955 0.463 -16.032 1.00 94.19 92 GLU A CA 1
ATOM 682 C C . GLU A 1 92 ? 13.795 1.548 -17.105 1.00 94.19 92 GLU A C 1
ATOM 684 O O . GLU A 1 92 ? 14.573 2.501 -17.132 1.00 94.19 92 GLU A O 1
ATOM 689 N N . ASP A 1 93 ? 12.754 1.437 -17.931 1.00 95.94 93 ASP A N 1
ATOM 690 C CA . ASP A 1 93 ? 12.451 2.366 -19.020 1.00 95.94 93 ASP A CA 1
ATOM 691 C C . ASP A 1 93 ? 11.851 3.695 -18.496 1.00 95.94 93 ASP A C 1
ATOM 693 O O . ASP A 1 93 ? 12.023 4.748 -19.117 1.00 95.94 93 ASP A O 1
ATOM 697 N N . HIS A 1 94 ? 11.192 3.686 -17.325 1.00 95.81 94 HIS A N 1
ATOM 698 C CA . HIS A 1 94 ? 10.492 4.846 -16.747 1.00 95.81 94 HIS A CA 1
ATOM 699 C C . HIS A 1 94 ? 10.878 5.156 -15.283 1.00 95.81 94 HIS A C 1
ATOM 701 O O . HIS A 1 94 ? 10.008 5.216 -14.402 1.00 95.81 94 HIS A O 1
ATOM 707 N N . PRO A 1 95 ? 12.160 5.457 -14.989 1.00 94.31 95 PRO A N 1
ATOM 708 C CA . PRO A 1 95 ? 12.646 5.661 -13.620 1.00 94.31 95 PRO A CA 1
ATOM 709 C C . PRO A 1 95 ? 12.004 6.866 -12.911 1.00 94.31 95 PRO A C 1
ATOM 711 O O . PRO A 1 95 ? 11.787 6.831 -11.697 1.00 94.31 95 PRO A O 1
ATOM 714 N N . ALA A 1 96 ? 11.652 7.922 -13.654 1.00 91.69 96 ALA A N 1
ATOM 715 C CA . ALA A 1 96 ? 10.959 9.091 -13.106 1.00 91.69 96 ALA A CA 1
ATOM 716 C C . ALA A 1 96 ? 9.541 8.739 -12.622 1.00 91.69 96 ALA A C 1
ATOM 718 O O . ALA A 1 96 ? 9.178 9.058 -11.493 1.00 91.69 96 ALA A O 1
ATOM 719 N N . SER A 1 97 ? 8.768 8.006 -13.429 1.00 93.44 97 SER A N 1
ATOM 720 C CA . SER A 1 97 ? 7.449 7.509 -13.023 1.00 93.44 97 SER A CA 1
ATOM 721 C C . SER A 1 97 ? 7.549 6.521 -11.859 1.00 93.44 97 SER A C 1
ATOM 723 O O . SER A 1 97 ? 6.722 6.551 -10.951 1.00 93.44 97 SER A O 1
ATOM 725 N N . TYR A 1 98 ? 8.572 5.662 -11.849 1.00 95.31 98 TYR A N 1
ATOM 726 C CA . TYR A 1 98 ? 8.802 4.734 -10.742 1.00 95.31 98 TYR A CA 1
ATOM 727 C C . TYR A 1 98 ? 9.108 5.471 -9.428 1.00 95.31 98 TYR A C 1
ATOM 729 O O . TYR A 1 98 ? 8.624 5.081 -8.368 1.00 95.31 98 TYR A O 1
ATOM 737 N N . THR A 1 99 ? 9.836 6.589 -9.495 1.00 92.50 99 THR A N 1
ATOM 738 C CA . THR A 1 99 ? 10.132 7.442 -8.331 1.00 92.50 99 THR A CA 1
ATOM 739 C C . THR A 1 99 ? 8.857 7.963 -7.661 1.00 92.50 99 THR A C 1
ATOM 741 O O . THR A 1 99 ? 8.795 8.031 -6.437 1.00 92.50 99 THR A O 1
ATOM 744 N N . LEU A 1 100 ? 7.799 8.234 -8.432 1.00 92.75 100 LEU A N 1
ATOM 745 C CA . LEU A 1 100 ? 6.500 8.626 -7.880 1.00 92.75 100 LEU A CA 1
ATOM 746 C C . LEU A 1 100 ? 5.869 7.522 -7.016 1.00 92.75 100 LEU A C 1
ATOM 748 O O . LEU A 1 100 ? 5.234 7.813 -6.002 1.00 92.75 100 LEU A O 1
ATOM 752 N N . LEU A 1 101 ? 6.055 6.248 -7.383 1.00 94.38 101 LEU A N 1
ATOM 753 C CA . LEU A 1 101 ? 5.627 5.126 -6.543 1.00 94.38 101 LEU A CA 1
ATOM 754 C C . LEU A 1 101 ? 6.469 5.031 -5.269 1.00 94.38 101 LEU A C 1
ATOM 756 O O . LEU A 1 101 ? 5.922 4.722 -4.211 1.00 94.38 101 LEU A O 1
ATOM 760 N N . THR A 1 102 ? 7.766 5.338 -5.345 1.00 91.94 102 THR A N 1
ATOM 761 C CA . THR A 1 102 ? 8.641 5.420 -4.166 1.00 91.94 102 THR A CA 1
ATOM 762 C C . THR A 1 102 ? 8.155 6.473 -3.180 1.00 91.94 102 THR A C 1
ATOM 764 O O . THR A 1 102 ? 8.033 6.160 -2.001 1.00 91.94 102 THR A O 1
ATOM 767 N N . TYR A 1 103 ? 7.740 7.653 -3.649 1.00 89.88 103 TYR A N 1
ATOM 768 C CA . TYR A 1 103 ? 7.158 8.669 -2.765 1.00 89.88 103 TYR A CA 1
ATOM 769 C C . TYR A 1 103 ? 5.928 8.147 -2.016 1.00 89.88 103 TYR A C 1
ATOM 771 O O . TYR A 1 103 ? 5.814 8.344 -0.809 1.00 89.88 103 TYR A O 1
ATOM 779 N N . LEU A 1 104 ? 5.040 7.400 -2.687 1.00 91.31 104 LEU A N 1
ATOM 780 C CA . LEU A 1 104 ? 3.892 6.763 -2.027 1.00 91.31 104 LEU A CA 1
ATOM 781 C C . LEU A 1 104 ? 4.293 5.701 -0.994 1.00 91.31 104 LEU A C 1
ATOM 783 O O . LEU A 1 104 ? 3.570 5.512 -0.011 1.00 91.31 104 LEU A O 1
ATOM 787 N N . MET A 1 105 ? 5.403 4.993 -1.211 1.00 90.56 105 MET A N 1
ATOM 788 C CA . MET A 1 105 ? 5.942 4.040 -0.238 1.00 90.56 105 MET A CA 1
ATOM 789 C C . MET A 1 105 ? 6.516 4.754 0.986 1.00 90.56 105 MET A C 1
ATOM 791 O O . MET A 1 105 ? 6.217 4.348 2.110 1.00 90.56 105 MET A O 1
ATOM 795 N N . ASP A 1 106 ? 7.255 5.846 0.784 1.00 86.50 106 ASP A N 1
ATOM 796 C CA . ASP A 1 106 ? 7.875 6.627 1.860 1.00 86.50 106 ASP A CA 1
ATOM 797 C C . ASP A 1 106 ? 6.821 7.170 2.839 1.00 86.50 106 ASP A C 1
ATOM 799 O O . ASP A 1 106 ? 6.993 7.100 4.058 1.00 86.50 106 ASP A O 1
ATOM 803 N N . VAL A 1 107 ? 5.6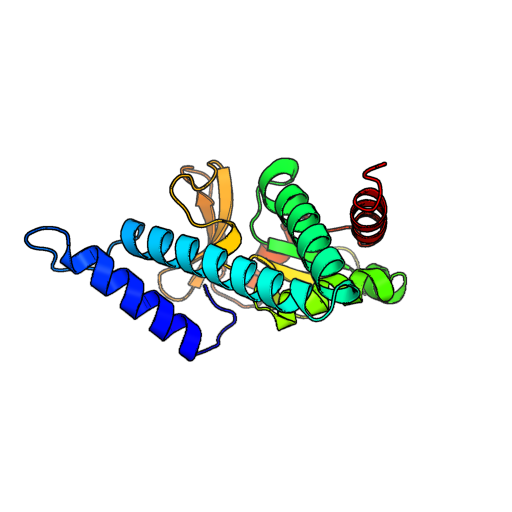67 7.611 2.323 1.00 85.19 107 VAL A N 1
ATOM 804 C CA . VAL A 1 107 ? 4.531 8.070 3.148 1.00 85.19 107 VAL A CA 1
ATOM 805 C C . VAL A 1 107 ? 3.545 6.957 3.531 1.00 85.19 107 VAL A C 1
ATOM 807 O O . VAL A 1 107 ? 2.522 7.211 4.172 1.00 85.19 107 VAL A O 1
ATOM 810 N N . ARG A 1 108 ? 3.853 5.693 3.208 1.00 85.88 108 ARG A N 1
ATOM 811 C CA . ARG A 1 108 ? 3.072 4.497 3.586 1.00 85.88 108 ARG A CA 1
ATOM 812 C C . ARG A 1 108 ? 1.626 4.535 3.085 1.00 85.88 108 ARG A C 1
ATOM 814 O O . ARG A 1 108 ? 0.687 4.194 3.814 1.00 85.88 108 ARG A O 1
ATOM 821 N N . LEU A 1 109 ? 1.455 4.966 1.840 1.00 88.06 109 LEU A N 1
ATOM 822 C CA . LEU A 1 109 ? 0.204 4.884 1.081 1.00 88.06 109 LEU A CA 1
ATOM 823 C C . LEU A 1 109 ? 0.211 3.700 0.097 1.00 88.06 109 LEU A C 1
ATOM 825 O O . LEU A 1 109 ? -0.850 3.274 -0.371 1.00 88.06 109 LEU A O 1
ATOM 829 N N . LEU A 1 110 ? 1.396 3.144 -0.169 1.00 91.50 110 LEU A N 1
ATOM 830 C CA . LEU A 1 110 ? 1.646 1.974 -1.004 1.00 91.50 110 LEU A CA 1
ATOM 831 C C . LEU A 1 110 ? 2.661 1.043 -0.321 1.00 91.50 110 LEU A C 1
ATOM 833 O O . LEU A 1 110 ? 3.566 1.513 0.360 1.00 91.50 110 LEU A O 1
ATOM 837 N N . HIS A 1 111 ? 2.533 -0.268 -0.530 1.00 91.12 111 HIS A N 1
ATOM 838 C CA . HIS A 1 111 ? 3.406 -1.293 0.049 1.00 91.12 111 HIS A CA 1
ATOM 839 C C . HIS A 1 111 ? 3.929 -2.244 -1.022 1.00 91.12 111 HIS A C 1
ATOM 841 O O . HIS A 1 111 ? 3.135 -2.795 -1.784 1.00 91.12 111 HIS A O 1
ATOM 847 N N . LEU A 1 112 ? 5.238 -2.502 -1.040 1.00 93.00 112 LEU A N 1
ATOM 848 C CA . LEU A 1 112 ? 5.817 -3.599 -1.817 1.00 93.00 112 LEU A CA 1
ATOM 849 C C . LEU A 1 112 ? 5.500 -4.931 -1.118 1.00 93.00 112 LEU A C 1
ATOM 851 O O . LEU A 1 112 ? 5.907 -5.161 0.019 1.00 93.00 112 LEU A O 1
ATOM 855 N N . VAL A 1 113 ? 4.745 -5.798 -1.789 1.00 90.31 113 VAL A N 1
ATOM 856 C CA . VAL A 1 113 ? 4.343 -7.120 -1.282 1.00 90.31 113 VAL A CA 1
ATOM 857 C C . VAL A 1 113 ? 5.375 -8.177 -1.640 1.00 90.31 113 VAL A C 1
ATOM 859 O O . VAL A 1 113 ? 5.718 -9.010 -0.807 1.00 90.31 113 VAL A O 1
ATOM 862 N N . ASP A 1 114 ? 5.848 -8.151 -2.883 1.00 91.81 114 ASP A N 1
ATOM 863 C CA . ASP A 1 114 ? 6.841 -9.091 -3.387 1.00 91.81 114 ASP A CA 1
ATOM 864 C C . ASP A 1 114 ? 7.709 -8.396 -4.438 1.00 91.81 114 ASP A C 1
ATOM 866 O O . ASP A 1 114 ? 7.195 -7.767 -5.364 1.00 91.81 114 ASP A O 1
ATOM 870 N N . ALA A 1 115 ? 9.027 -8.498 -4.291 1.00 91.88 115 ALA A N 1
ATOM 871 C CA . ALA A 1 115 ? 9.985 -7.847 -5.179 1.00 91.88 115 ALA A CA 1
ATOM 872 C C . ALA A 1 115 ? 10.211 -8.611 -6.496 1.00 91.88 115 ALA A C 1
ATOM 874 O O . ALA A 1 115 ? 11.030 -8.197 -7.308 1.00 91.88 115 ALA A O 1
ATOM 875 N N . GLY A 1 116 ? 9.578 -9.766 -6.711 1.00 90.12 116 GLY A N 1
ATOM 876 C CA . GLY A 1 116 ? 9.970 -10.647 -7.799 1.00 90.12 116 GLY A CA 1
ATOM 877 C C . GLY A 1 116 ? 8.951 -11.711 -8.161 1.00 90.12 116 GLY A C 1
ATOM 878 O O . GLY A 1 116 ? 9.258 -12.903 -8.104 1.00 90.12 116 GLY A O 1
ATOM 879 N N . VAL A 1 117 ? 7.806 -11.279 -8.672 1.00 91.31 117 VAL A N 1
ATOM 880 C CA . VAL A 1 117 ? 6.782 -12.129 -9.276 1.00 91.31 117 VAL A CA 1
ATOM 881 C C . VAL A 1 117 ? 7.211 -12.511 -10.693 1.00 91.31 117 VAL A C 1
ATOM 883 O O . VAL A 1 117 ? 7.236 -11.677 -11.595 1.00 91.31 117 VAL A O 1
ATOM 886 N N . SER A 1 118 ? 7.583 -13.775 -10.897 1.00 87.25 118 SER A N 1
ATOM 887 C CA . SER A 1 118 ? 7.959 -14.299 -12.216 1.00 87.25 118 SER A CA 1
ATOM 888 C C . SER A 1 118 ? 6.740 -14.636 -13.070 1.00 87.25 118 SER A C 1
ATOM 890 O O . SER A 1 118 ? 5.770 -15.214 -12.572 1.00 87.25 118 SER A O 1
ATOM 892 N N . ASP A 1 119 ? 6.805 -14.345 -14.370 1.00 78.19 119 ASP A N 1
ATOM 893 C CA . ASP A 1 119 ? 5.832 -14.847 -15.341 1.00 78.19 119 ASP A CA 1
ATOM 894 C C . ASP A 1 119 ? 5.969 -16.380 -15.482 1.00 78.19 119 ASP A C 1
ATOM 896 O O . ASP A 1 119 ? 7.068 -16.933 -15.511 1.00 78.19 119 ASP A O 1
ATOM 900 N N . ALA A 1 120 ? 4.837 -17.090 -15.530 1.00 70.56 120 ALA A N 1
ATOM 901 C CA . ALA A 1 120 ? 4.819 -18.536 -15.768 1.00 70.56 120 ALA A CA 1
ATOM 902 C C . ALA A 1 120 ? 5.144 -18.913 -17.220 1.00 70.56 120 ALA A C 1
ATOM 904 O O . ALA A 1 120 ? 5.586 -20.035 -17.453 1.00 70.56 120 ALA A O 1
ATOM 905 N N . HIS A 1 121 ? 4.868 -18.018 -18.171 1.00 69.06 121 HIS A N 1
ATOM 906 C CA . HIS A 1 121 ? 4.869 -18.311 -19.606 1.00 69.06 121 HIS A CA 1
ATOM 907 C C . HIS A 1 121 ? 6.047 -17.651 -20.329 1.00 69.06 121 HIS A C 1
ATOM 909 O O . HIS A 1 121 ? 6.418 -18.096 -21.412 1.00 69.06 121 HIS A O 1
ATOM 915 N N . SER A 1 122 ? 6.672 -16.645 -19.710 1.00 71.69 122 SER A N 1
ATOM 916 C CA . SER A 1 122 ? 7.774 -15.883 -20.299 1.00 71.69 122 SER A CA 1
ATOM 917 C C . SER A 1 122 ? 8.982 -15.888 -19.368 1.00 71.69 122 SER A C 1
ATOM 919 O O . SER A 1 122 ? 9.069 -15.107 -18.417 1.00 71.69 122 SER A O 1
ATOM 921 N N . ALA A 1 123 ? 9.949 -16.766 -19.644 1.00 66.69 123 ALA A N 1
ATOM 922 C CA . ALA A 1 123 ? 11.216 -16.764 -18.920 1.00 66.69 123 ALA A CA 1
ATOM 923 C C . ALA A 1 123 ? 11.876 -15.371 -19.002 1.00 66.69 123 ALA A C 1
ATOM 925 O O . ALA A 1 123 ? 11.856 -14.720 -20.045 1.00 66.69 123 ALA A O 1
ATOM 926 N N . GLY A 1 124 ? 12.416 -14.894 -17.879 1.00 71.62 124 GLY A N 1
ATOM 927 C CA . GLY A 1 124 ? 13.066 -13.582 -17.779 1.00 71.62 124 GLY A CA 1
ATOM 928 C C . GLY A 1 124 ? 12.132 -12.394 -17.520 1.00 71.62 124 GLY A C 1
ATOM 929 O O . GLY A 1 124 ? 12.619 -11.347 -17.106 1.00 71.62 124 GLY A O 1
ATOM 930 N N . HIS A 1 125 ? 10.811 -12.542 -17.662 1.00 84.50 125 HIS A N 1
ATOM 931 C CA . HIS A 1 125 ? 9.873 -11.471 -17.320 1.00 84.50 125 HIS A CA 1
ATOM 932 C C . HIS A 1 125 ? 9.518 -11.538 -15.834 1.00 84.50 125 HIS A C 1
ATOM 934 O O . HIS A 1 125 ? 9.015 -12.548 -15.329 1.00 84.50 125 HIS A O 1
ATOM 940 N N . ARG A 1 126 ? 9.817 -10.452 -15.119 1.00 92.38 126 ARG A N 1
ATOM 941 C CA . ARG A 1 126 ? 9.537 -10.298 -13.692 1.00 92.38 126 ARG A CA 1
ATOM 942 C C . ARG A 1 126 ? 8.819 -8.986 -13.435 1.00 92.38 126 ARG A C 1
ATOM 944 O O . ARG A 1 126 ? 9.008 -8.002 -14.154 1.00 92.38 126 ARG A O 1
ATOM 951 N N . SER A 1 127 ? 8.027 -8.991 -12.378 1.00 95.81 127 SER A N 1
ATOM 952 C CA . SER A 1 127 ? 7.320 -7.821 -11.889 1.00 95.81 127 SER A CA 1
ATOM 953 C C . SER A 1 127 ? 7.482 -7.684 -10.384 1.00 95.81 127 SER A C 1
ATOM 955 O O . SER A 1 127 ? 7.614 -8.675 -9.668 1.00 95.81 127 SER A O 1
ATOM 957 N N . GLU A 1 128 ? 7.428 -6.452 -9.905 1.00 96.06 128 GLU A N 1
ATOM 958 C CA . GLU A 1 128 ? 7.222 -6.144 -8.493 1.00 96.06 128 GLU A CA 1
ATOM 959 C C . GLU A 1 128 ? 5.718 -6.091 -8.227 1.00 96.06 128 GLU A C 1
ATOM 961 O O . GLU A 1 128 ? 4.957 -5.555 -9.035 1.00 96.06 128 GLU A O 1
ATOM 966 N N . ALA A 1 129 ? 5.275 -6.676 -7.117 1.00 95.69 129 ALA A N 1
ATOM 967 C CA . ALA A 1 129 ? 3.889 -6.630 -6.682 1.00 95.69 129 ALA A CA 1
ATOM 968 C C . ALA A 1 129 ? 3.715 -5.584 -5.589 1.00 95.69 129 ALA A C 1
ATOM 970 O O . ALA A 1 129 ? 4.328 -5.680 -4.527 1.00 95.69 129 ALA A O 1
ATOM 971 N N . PHE A 1 130 ? 2.816 -4.636 -5.821 1.00 95.38 130 PHE A N 1
ATOM 972 C CA . PHE A 1 130 ? 2.474 -3.579 -4.882 1.00 95.38 130 PHE A CA 1
ATOM 973 C C . PHE A 1 130 ? 1.038 -3.727 -4.390 1.00 95.38 130 PHE A C 1
ATOM 975 O O . PHE A 1 130 ? 0.179 -4.270 -5.084 1.00 95.38 130 PHE A O 1
ATOM 982 N N . MET A 1 131 ? 0.756 -3.212 -3.199 1.00 93.19 131 MET A N 1
ATOM 983 C CA . MET A 1 131 ? -0.574 -3.162 -2.604 1.00 93.19 131 MET A CA 1
ATOM 984 C C . MET A 1 131 ? -0.833 -1.775 -2.034 1.00 93.19 131 MET A C 1
ATOM 986 O O . MET A 1 131 ? 0.021 -1.201 -1.363 1.00 93.19 131 MET A O 1
ATOM 990 N N . LEU A 1 132 ? -2.032 -1.249 -2.272 1.00 91.62 132 LEU A N 1
ATOM 991 C CA . LEU A 1 132 ? -2.507 -0.046 -1.601 1.00 91.62 132 LEU A CA 1
ATOM 992 C C . LEU A 1 132 ? -2.495 -0.248 -0.078 1.00 91.62 132 LEU A C 1
ATOM 994 O O . LEU A 1 132 ? -2.781 -1.338 0.425 1.00 91.62 132 LEU A O 1
ATOM 998 N N . ASP A 1 133 ? -2.203 0.805 0.678 1.00 87.88 133 ASP A N 1
ATOM 999 C CA . ASP A 1 133 ? -2.411 0.782 2.125 1.00 87.88 133 ASP A CA 1
ATOM 1000 C C . ASP A 1 133 ? -3.901 0.573 2.448 1.00 87.88 133 ASP A C 1
ATOM 1002 O O . ASP A 1 133 ? -4.765 1.043 1.700 1.00 87.88 133 ASP A O 1
ATOM 1006 N N . LEU A 1 134 ? -4.217 -0.128 3.551 1.00 82.38 134 LEU A N 1
ATOM 1007 C CA . LEU A 1 134 ? -5.611 -0.413 3.932 1.00 82.38 134 LEU A CA 1
ATOM 1008 C C . LEU A 1 134 ? -6.437 0.871 3.954 1.00 82.38 134 LEU A C 1
ATOM 1010 O O . LEU A 1 134 ? -7.541 0.897 3.414 1.00 82.38 134 LEU A O 1
ATOM 1014 N N . SER A 1 135 ? -5.853 1.942 4.488 1.00 80.75 135 SER A N 1
ATOM 1015 C CA . SER A 1 135 ? -6.460 3.266 4.596 1.00 80.75 135 SER A CA 1
ATOM 1016 C C . SER A 1 135 ? -6.978 3.821 3.257 1.00 80.75 135 SER A C 1
ATOM 1018 O O . SER A 1 135 ? -7.946 4.577 3.226 1.00 80.75 135 SER A O 1
ATOM 1020 N N . GLN A 1 136 ? -6.417 3.386 2.122 1.00 85.12 136 GLN A N 1
ATOM 1021 C CA . GLN A 1 136 ? -6.782 3.862 0.783 1.00 85.12 136 GLN A CA 1
ATOM 1022 C C . GLN A 1 136 ? -8.029 3.196 0.199 1.00 85.12 136 GLN A C 1
ATOM 1024 O O . GLN A 1 136 ? -8.595 3.691 -0.787 1.00 85.12 136 GLN A O 1
ATOM 1029 N N . TYR A 1 137 ? -8.477 2.094 0.797 1.00 80.94 137 TYR A N 1
ATOM 1030 C CA . TYR A 1 137 ? -9.692 1.382 0.400 1.00 80.94 137 TYR A CA 1
ATOM 1031 C C . TYR A 1 137 ? -10.577 0.966 1.582 1.00 80.94 137 TYR A C 1
ATOM 1033 O O . TYR A 1 137 ? -11.625 0.367 1.355 1.00 80.94 137 TYR A O 1
ATOM 1041 N N . SER A 1 138 ? -10.215 1.312 2.820 1.00 72.19 138 SER A N 1
ATOM 1042 C CA . SER A 1 138 ? -11.050 1.179 4.015 1.00 72.19 138 SER A CA 1
ATOM 1043 C C . SER A 1 138 ? -11.844 2.457 4.285 1.00 72.19 138 SER A C 1
ATOM 1045 O O . SER A 1 138 ? -11.317 3.561 4.191 1.00 72.19 138 SER A O 1
ATOM 1047 N N . GLY A 1 139 ? -13.119 2.314 4.640 1.00 65.50 139 GLY A N 1
ATOM 1048 C CA . GLY A 1 139 ? -14.017 3.424 4.953 1.00 65.50 139 GLY A CA 1
ATOM 1049 C C . GLY A 1 139 ? -15.479 2.979 4.917 1.00 65.50 139 GLY A C 1
ATOM 1050 O O . GLY A 1 139 ? -15.767 1.796 4.725 1.00 65.50 139 GLY A O 1
ATOM 1051 N N . ALA A 1 140 ? -16.418 3.919 5.072 1.00 47.41 140 ALA A N 1
ATOM 1052 C CA . ALA A 1 140 ? -17.857 3.630 5.171 1.00 47.41 140 ALA A CA 1
ATOM 1053 C C . ALA A 1 140 ? -18.456 2.913 3.940 1.00 47.41 140 ALA A C 1
ATOM 1055 O O . ALA A 1 140 ? -19.562 2.380 4.013 1.00 47.41 140 ALA A O 1
ATOM 1056 N N . ARG A 1 141 ? -17.734 2.880 2.811 1.00 54.91 141 ARG A N 1
ATOM 1057 C CA . ARG A 1 141 ? -18.092 2.112 1.615 1.00 54.91 141 ARG A CA 1
ATOM 1058 C C . ARG A 1 141 ? -16.850 1.466 1.010 1.00 54.91 141 ARG A C 1
ATOM 1060 O O . ARG A 1 141 ? -16.262 1.999 0.072 1.00 54.91 141 ARG A O 1
ATOM 1067 N N . LEU A 1 142 ? -16.472 0.296 1.523 1.00 59.84 142 LEU A N 1
ATOM 1068 C CA . LEU A 1 142 ? -15.640 -0.620 0.747 1.00 59.84 142 LEU A CA 1
ATOM 1069 C C . LEU A 1 142 ? -16.362 -0.872 -0.580 1.00 59.84 142 LEU A C 1
ATOM 1071 O O . LEU A 1 142 ? -17.519 -1.301 -0.587 1.00 59.84 142 LEU A O 1
ATOM 1075 N N . LYS A 1 143 ? -15.709 -0.561 -1.704 1.00 66.25 143 LYS A N 1
ATOM 1076 C CA . LYS A 1 143 ? -16.274 -0.895 -3.012 1.00 66.25 143 LYS A CA 1
ATOM 1077 C C . LYS A 1 143 ? -16.539 -2.398 -3.056 1.00 66.25 143 LYS A C 1
ATOM 1079 O O . LYS A 1 143 ? -15.715 -3.198 -2.608 1.00 66.25 143 LYS A O 1
ATOM 1084 N N . GLN A 1 144 ? -17.708 -2.765 -3.567 1.00 71.06 144 GLN A N 1
ATOM 1085 C CA . GLN A 1 144 ? -18.068 -4.160 -3.786 1.00 71.06 144 GLN A CA 1
ATOM 1086 C C . GLN A 1 144 ? -17.268 -4.715 -4.964 1.00 71.06 144 GLN A C 1
ATOM 1088 O O . GLN A 1 144 ? -16.883 -3.964 -5.861 1.00 71.06 144 GLN A O 1
ATOM 1093 N N . LYS A 1 145 ? -17.060 -6.029 -4.971 1.00 80.12 145 LYS A N 1
ATOM 1094 C CA . LYS A 1 145 ? -16.393 -6.755 -6.056 1.00 80.12 145 LYS A CA 1
ATOM 1095 C C . LYS A 1 145 ? -14.937 -6.348 -6.300 1.00 80.12 145 LYS A C 1
ATOM 1097 O O . LYS A 1 145 ? -14.442 -6.433 -7.419 1.00 80.12 145 LYS A O 1
ATOM 1102 N N . VAL A 1 146 ? -14.242 -5.907 -5.252 1.00 87.19 146 VAL A N 1
ATOM 1103 C CA . VAL A 1 146 ? -12.804 -5.617 -5.299 1.00 87.19 146 VAL A CA 1
ATOM 1104 C C . VAL A 1 146 ? -12.039 -6.820 -4.762 1.00 87.19 146 VAL A C 1
ATOM 1106 O O . VAL A 1 146 ? -12.374 -7.349 -3.701 1.00 87.19 146 VAL A O 1
ATOM 1109 N N . ARG A 1 147 ? -10.997 -7.259 -5.474 1.00 90.25 147 ARG A N 1
ATOM 1110 C CA . ARG A 1 147 ? -10.090 -8.302 -4.990 1.00 90.25 147 ARG A CA 1
ATOM 1111 C C . ARG A 1 147 ? -9.097 -7.735 -3.992 1.00 90.25 147 ARG A C 1
ATOM 1113 O O . ARG A 1 147 ? -8.349 -6.811 -4.308 1.00 90.25 147 ARG A O 1
ATOM 1120 N N . VAL A 1 148 ? -9.059 -8.352 -2.818 1.00 88.31 148 VAL A N 1
ATOM 1121 C CA . VAL A 1 148 ? -8.219 -7.949 -1.690 1.00 88.31 148 VAL A CA 1
ATOM 1122 C C . VAL A 1 148 ? -7.368 -9.142 -1.241 1.00 88.31 148 VAL A C 1
ATOM 1124 O O . VAL A 1 148 ? -7.916 -10.244 -1.099 1.00 88.31 148 VAL A O 1
ATOM 1127 N N . PRO A 1 149 ? -6.050 -8.966 -1.035 1.00 86.25 149 PRO A N 1
ATOM 1128 C CA . PRO A 1 149 ? -5.221 -9.912 -0.307 1.00 86.25 149 PRO A CA 1
ATOM 1129 C C . PRO A 1 149 ? -5.595 -9.868 1.174 1.00 86.25 149 PRO A C 1
ATOM 1131 O O . PRO A 1 149 ? -5.638 -8.805 1.787 1.00 86.25 149 PRO A O 1
ATOM 1134 N N . ASP A 1 150 ? -5.853 -11.025 1.754 1.00 84.31 150 ASP A N 1
ATOM 1135 C CA . ASP A 1 150 ? -6.186 -11.188 3.160 1.00 84.31 150 ASP A CA 1
ATOM 1136 C C . ASP A 1 150 ? -5.367 -12.340 3.750 1.00 84.31 150 ASP A C 1
ATOM 1138 O O . ASP A 1 150 ? -4.671 -13.067 3.034 1.00 84.31 150 ASP A O 1
ATOM 1142 N N . PHE A 1 151 ? -5.441 -12.506 5.064 1.00 83.06 151 PHE A N 1
ATOM 1143 C CA . PHE A 1 151 ? -4.764 -13.568 5.783 1.00 83.06 151 PHE A CA 1
ATOM 1144 C C . PHE A 1 151 ? -5.777 -14.352 6.612 1.00 83.06 151 PHE A C 1
ATOM 1146 O O . PHE A 1 151 ? -6.364 -13.833 7.559 1.00 83.06 151 PHE A O 1
ATOM 1153 N N . ALA A 1 152 ? -5.991 -15.614 6.249 1.00 83.00 152 ALA A N 1
ATOM 1154 C CA . ALA A 1 152 ? -6.979 -16.475 6.880 1.00 83.00 152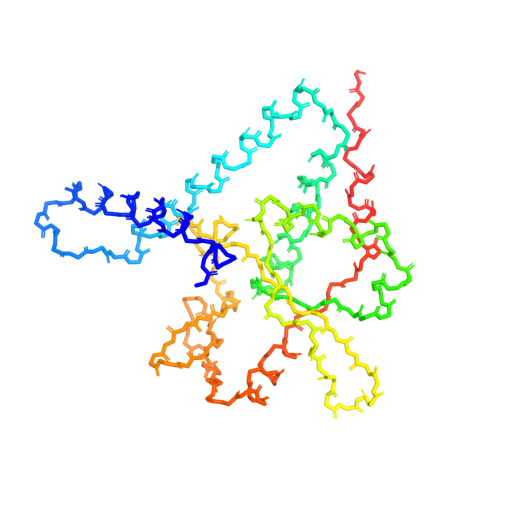 ALA A CA 1
ATOM 1155 C C . ALA A 1 152 ? -6.376 -17.850 7.162 1.00 83.00 152 ALA A C 1
ATOM 1157 O O . ALA A 1 152 ? -5.749 -18.450 6.290 1.00 83.00 152 ALA A O 1
ATOM 1158 N N . ALA A 1 153 ? -6.572 -18.346 8.388 1.00 83.50 153 ALA A N 1
ATOM 1159 C CA . ALA A 1 153 ? -6.092 -19.660 8.826 1.00 83.50 153 ALA A CA 1
ATOM 1160 C C . ALA A 1 153 ? -4.596 -19.911 8.527 1.00 83.50 153 ALA A C 1
ATOM 1162 O O . ALA A 1 153 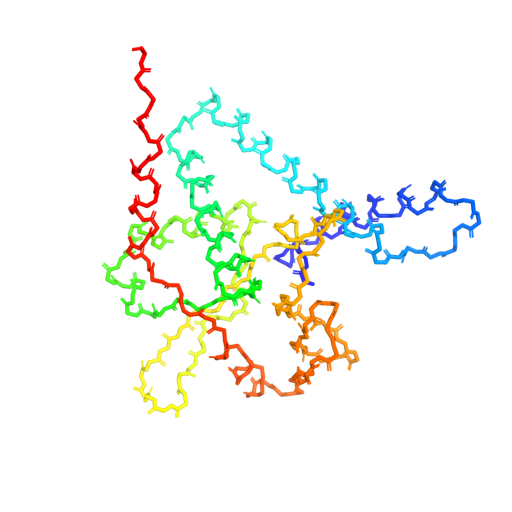? -4.218 -20.997 8.100 1.00 83.50 153 ALA A O 1
ATOM 1163 N N . GLY A 1 154 ? -3.745 -18.896 8.720 1.00 83.88 154 GLY A N 1
ATOM 1164 C CA . GLY A 1 154 ? -2.299 -19.009 8.488 1.00 83.88 154 GLY A CA 1
ATOM 1165 C C . GLY A 1 154 ? -1.865 -18.885 7.023 1.00 83.88 154 GLY A C 1
ATOM 1166 O O . GLY A 1 154 ? -0.683 -19.042 6.726 1.00 83.88 154 GLY A O 1
ATOM 1167 N N . HIS A 1 155 ? -2.791 -18.594 6.108 1.00 85.75 155 HIS A N 1
ATOM 1168 C CA . HIS A 1 155 ? -2.527 -18.552 4.676 1.00 85.75 155 HIS A CA 1
ATOM 1169 C C . HIS A 1 155 ? -2.937 -17.223 4.053 1.00 85.75 155 HIS A C 1
ATOM 1171 O O . HIS A 1 155 ? -3.916 -16.591 4.458 1.00 85.75 155 HIS A O 1
ATOM 1177 N N . PHE A 1 156 ? -2.204 -16.832 3.013 1.00 86.44 156 PHE A N 1
ATOM 1178 C CA . PHE A 1 156 ? -2.608 -15.732 2.153 1.00 86.44 156 PHE A CA 1
ATOM 1179 C C . PHE A 1 156 ? -3.820 -16.145 1.335 1.00 86.44 156 PHE A C 1
ATOM 1181 O O . PHE A 1 156 ? -3.856 -17.239 0.769 1.00 86.44 156 PHE A O 1
ATOM 1188 N N . VAL A 1 157 ? -4.804 -15.262 1.242 1.00 88.69 157 VAL A N 1
ATOM 1189 C CA . VAL A 1 157 ? -5.983 -15.488 0.417 1.00 88.69 157 VAL A CA 1
ATOM 1190 C C . VAL A 1 157 ? -6.267 -14.274 -0.450 1.00 88.69 157 VAL A C 1
ATOM 1192 O O . VAL A 1 157 ? -6.157 -13.143 0.004 1.00 88.69 157 VAL A O 1
ATOM 1195 N N .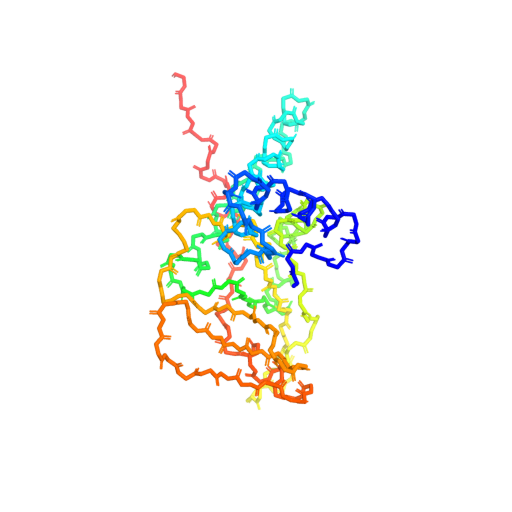 SER A 1 158 ? -6.667 -14.487 -1.700 1.00 88.06 158 SER A N 1
ATOM 1196 C CA . SER A 1 158 ? -7.288 -13.435 -2.503 1.00 88.06 158 SER A CA 1
ATOM 1197 C C . SER A 1 158 ? -8.782 -13.684 -2.530 1.00 88.06 158 SER A C 1
ATOM 1199 O O . SER A 1 158 ? -9.236 -14.704 -3.057 1.00 88.06 158 SER A O 1
ATOM 1201 N N . ARG A 1 159 ? -9.536 -12.748 -1.954 1.00 87.38 159 ARG A N 1
ATOM 1202 C CA . ARG A 1 159 ? -10.998 -12.788 -1.897 1.00 87.38 159 ARG A CA 1
ATOM 1203 C C . ARG A 1 159 ? -11.606 -11.546 -2.519 1.00 87.38 159 ARG A C 1
ATOM 1205 O O . ARG A 1 159 ? -10.956 -10.510 -2.628 1.00 87.38 159 ARG A O 1
ATOM 1212 N N . GLU A 1 160 ? -12.868 -11.660 -2.894 1.00 87.19 160 GLU A N 1
ATOM 1213 C CA . GLU A 1 160 ? -13.663 -10.549 -3.395 1.00 87.19 160 GLU A CA 1
ATOM 1214 C C . GLU A 1 160 ? -14.481 -9.916 -2.258 1.00 87.19 160 GLU A C 1
ATOM 1216 O O . GLU A 1 160 ? -15.066 -10.611 -1.424 1.00 87.19 160 GLU A O 1
ATOM 1221 N N . THR A 1 161 ? -14.523 -8.586 -2.191 1.00 82.25 161 THR A N 1
ATOM 1222 C CA . THR A 1 161 ? -15.338 -7.861 -1.208 1.00 82.25 161 THR A CA 1
ATOM 1223 C C . THR A 1 161 ? -16.823 -7.991 -1.539 1.00 82.25 161 THR A C 1
ATOM 1225 O O . THR A 1 161 ? -17.244 -7.718 -2.661 1.00 82.25 161 THR A O 1
ATOM 1228 N N . HIS A 1 162 ? -17.641 -8.378 -0.553 1.00 72.12 162 HIS A N 1
ATOM 1229 C CA . HIS A 1 162 ? -19.094 -8.564 -0.721 1.00 72.12 162 HIS A CA 1
ATOM 1230 C C . HIS A 1 162 ? -19.491 -9.503 -1.882 1.00 72.12 162 HIS A C 1
ATOM 1232 O O . HIS A 1 162 ? -20.595 -9.394 -2.411 1.00 72.12 162 HIS A O 1
ATOM 1238 N N . GLY A 1 163 ? -18.604 -10.421 -2.274 1.00 66.25 163 GLY A N 1
ATOM 1239 C CA . GLY A 1 163 ? -18.850 -11.418 -3.311 1.00 66.25 163 GLY A CA 1
ATOM 1240 C C . GLY A 1 163 ? -18.740 -12.837 -2.759 1.00 66.25 163 GLY A C 1
ATOM 1241 O O . GLY A 1 163 ? -17.961 -13.100 -1.847 1.00 66.25 163 GLY A O 1
ATOM 1242 N N . SER A 1 164 ? -19.493 -13.768 -3.345 1.00 62.94 164 SER A N 1
ATOM 1243 C CA . SER A 1 164 ? -19.331 -15.218 -3.146 1.00 62.94 164 SER A CA 1
ATOM 1244 C C . SER A 1 164 ? -18.327 -15.826 -4.136 1.00 62.94 164 SER A C 1
ATOM 1246 O O . SER A 1 164 ? -18.379 -17.020 -4.429 1.00 62.94 164 SER A O 1
ATOM 1248 N N . GLY A 1 165 ? -17.469 -14.988 -4.728 1.00 66.31 165 GLY A N 1
ATOM 1249 C CA . GLY A 1 165 ? -16.487 -15.406 -5.719 1.00 66.31 165 GLY A CA 1
ATOM 1250 C C . GLY A 1 165 ? -15.461 -16.388 -5.140 1.00 66.31 165 GLY A C 1
ATOM 1251 O O . GLY A 1 165 ? -15.267 -16.444 -3.924 1.00 66.31 165 GLY A O 1
ATOM 1252 N N . PRO A 1 166 ? -14.778 -17.166 -5.995 1.00 69.19 166 PRO A N 1
ATOM 1253 C CA . PRO A 1 166 ? -13.809 -18.153 -5.543 1.00 69.19 166 PRO A CA 1
ATOM 1254 C C . PRO A 1 166 ? -12.634 -17.477 -4.827 1.00 69.19 166 PRO A C 1
ATOM 1256 O O . PRO A 1 166 ? -11.911 -16.667 -5.414 1.00 69.19 166 PRO A O 1
ATOM 1259 N N . THR A 1 167 ? -12.423 -17.849 -3.565 1.00 82.12 167 THR A N 1
ATOM 1260 C CA . THR A 1 167 ? -11.248 -17.448 -2.786 1.00 82.12 167 THR A CA 1
ATOM 1261 C C . THR A 1 167 ? -10.051 -18.288 -3.216 1.00 82.12 167 THR A C 1
ATOM 1263 O O . THR A 1 167 ? -10.058 -19.511 -3.069 1.00 82.12 167 THR A O 1
ATOM 1266 N N . LYS A 1 168 ? -9.000 -17.645 -3.730 1.00 86.88 168 LYS A N 1
ATOM 1267 C CA . LYS A 1 168 ? -7.719 -18.323 -3.975 1.00 86.88 168 LYS A CA 1
ATOM 1268 C C . LYS A 1 168 ? -6.943 -18.368 -2.669 1.00 86.88 168 LYS A C 1
ATOM 1270 O O . LYS A 1 168 ? -6.713 -17.316 -2.086 1.00 86.88 168 LYS A O 1
ATOM 1275 N N . ILE A 1 169 ? -6.540 -19.556 -2.230 1.00 89.62 169 ILE A N 1
ATOM 1276 C CA . ILE A 1 169 ? -5.739 -19.750 -1.016 1.00 89.62 169 ILE A CA 1
ATOM 1277 C C . ILE A 1 169 ? -4.322 -20.122 -1.438 1.00 89.62 169 ILE A C 1
ATOM 1279 O O . ILE A 1 169 ? -4.133 -21.084 -2.179 1.00 89.62 169 ILE A O 1
ATOM 1283 N N . ALA A 1 170 ? -3.342 -19.368 -0.959 1.00 90.44 170 ALA A N 1
ATOM 1284 C CA . ALA A 1 170 ? -1.928 -19.637 -1.135 1.00 90.44 170 ALA A CA 1
ATOM 1285 C C . ALA A 1 170 ? -1.359 -20.264 0.142 1.00 90.44 170 ALA A C 1
ATOM 1287 O O . ALA A 1 170 ? -1.157 -19.588 1.153 1.00 90.44 170 ALA A O 1
ATOM 1288 N N . ARG A 1 171 ? -1.113 -21.573 0.090 1.00 89.88 171 ARG A N 1
ATOM 1289 C CA . ARG A 1 171 ? -0.512 -22.365 1.173 1.00 89.88 171 ARG A CA 1
ATOM 1290 C C . ARG A 1 171 ? 1.004 -22.448 1.048 1.00 89.88 171 ARG A C 1
ATOM 1292 O O . ARG A 1 171 ? 1.690 -22.683 2.035 1.00 89.88 171 ARG A O 1
ATOM 1299 N N . THR A 1 172 ? 1.519 -22.244 -0.159 1.00 90.06 172 THR A N 1
ATOM 1300 C CA . THR A 1 172 ? 2.948 -22.238 -0.477 1.00 90.06 172 THR A CA 1
ATOM 1301 C C . THR A 1 172 ? 3.367 -20.919 -1.120 1.00 90.06 172 THR A C 1
ATOM 1303 O O . THR A 1 172 ? 2.552 -20.212 -1.714 1.00 90.06 172 THR A O 1
ATOM 1306 N N . THR A 1 173 ? 4.667 -20.616 -1.098 1.00 87.00 173 THR A N 1
ATOM 1307 C CA . THR A 1 173 ? 5.231 -19.455 -1.807 1.00 87.00 173 THR A CA 1
ATOM 1308 C C . THR A 1 173 ? 4.909 -19.490 -3.302 1.00 87.00 173 THR A C 1
ATOM 1310 O O . THR A 1 173 ? 4.566 -18.471 -3.890 1.00 87.00 173 THR A O 1
ATOM 1313 N N . ARG A 1 174 ? 4.938 -20.672 -3.933 1.00 89.06 174 ARG A N 1
ATOM 1314 C CA . ARG A 1 174 ? 4.599 -20.820 -5.357 1.00 89.06 174 ARG A CA 1
ATOM 1315 C C . ARG A 1 174 ? 3.146 -20.440 -5.643 1.00 89.06 174 ARG A C 1
ATOM 1317 O O . ARG A 1 174 ? 2.870 -19.805 -6.662 1.00 89.06 174 ARG A O 1
ATOM 1324 N N . GLU A 1 175 ? 2.226 -20.818 -4.762 1.00 91.12 175 GLU A N 1
ATOM 1325 C CA . GLU A 1 175 ? 0.818 -20.432 -4.872 1.00 91.12 175 GLU A CA 1
ATOM 1326 C C . GLU A 1 175 ? 0.621 -18.938 -4.598 1.00 91.12 175 GLU A C 1
ATOM 1328 O O . GLU A 1 175 ? -0.175 -18.313 -5.294 1.00 91.12 175 GLU A O 1
ATOM 1333 N N . LEU A 1 176 ? 1.385 -18.341 -3.674 1.00 89.94 176 LEU A N 1
ATOM 1334 C CA . LEU A 1 176 ? 1.378 -16.892 -3.439 1.00 89.94 176 LEU A CA 1
ATOM 1335 C C . LEU A 1 176 ? 1.815 -16.135 -4.698 1.00 89.94 176 LEU A C 1
ATOM 1337 O O . LEU A 1 176 ? 1.085 -15.277 -5.184 1.00 89.94 176 LEU A O 1
ATOM 1341 N N . ILE A 1 177 ? 2.937 -16.521 -5.307 1.00 91.19 177 ILE A N 1
ATOM 1342 C CA . ILE A 1 177 ? 3.400 -15.947 -6.580 1.00 91.19 177 ILE A CA 1
ATOM 1343 C C . ILE A 1 177 ? 2.378 -16.190 -7.702 1.00 91.19 177 ILE A C 1
ATOM 1345 O O . ILE A 1 177 ? 2.148 -15.332 -8.552 1.00 91.19 177 ILE A O 1
ATOM 1349 N N . SER A 1 178 ? 1.722 -17.354 -7.730 1.00 90.62 178 SER A N 1
ATOM 1350 C CA . SER A 1 178 ? 0.628 -17.621 -8.675 1.00 90.62 178 SER A CA 1
ATOM 1351 C C . SER A 1 178 ? -0.604 -16.744 -8.442 1.00 90.62 178 SER A C 1
ATOM 1353 O O . SER A 1 178 ? -1.310 -16.432 -9.399 1.00 90.62 178 SER A O 1
ATOM 1355 N N . MET A 1 179 ? -0.886 -16.372 -7.196 1.00 91.31 179 MET A N 1
ATOM 1356 C CA . MET A 1 179 ? -1.974 -15.471 -6.833 1.00 91.31 179 MET A CA 1
ATOM 1357 C C . MET A 1 179 ? -1.648 -14.038 -7.262 1.00 91.31 179 MET A C 1
ATOM 1359 O O . MET A 1 179 ? -2.465 -13.420 -7.942 1.00 91.31 179 MET A O 1
ATOM 1363 N N . LEU A 1 180 ? -0.449 -13.547 -6.930 1.00 92.31 180 LEU A N 1
ATOM 1364 C CA . LEU A 1 180 ? 0.015 -12.197 -7.269 1.00 92.31 180 LEU A CA 1
ATOM 1365 C C . LEU A 1 180 ? 0.103 -11.971 -8.782 1.00 92.31 180 LEU A C 1
ATOM 1367 O O . LEU A 1 180 ? -0.292 -10.913 -9.257 1.00 92.31 180 LEU A O 1
ATOM 1371 N N . ARG A 1 181 ? 0.500 -12.989 -9.557 1.00 91.31 181 ARG A N 1
ATOM 1372 C CA . ARG A 1 181 ? 0.460 -12.959 -11.033 1.00 91.31 181 ARG A CA 1
ATOM 1373 C C . ARG A 1 181 ? -0.906 -12.629 -11.630 1.00 91.31 181 ARG A C 1
ATOM 1375 O O . ARG A 1 181 ? -0.978 -12.191 -12.767 1.00 91.31 181 ARG A O 1
ATOM 1382 N N . GLY A 1 182 ? -1.988 -12.899 -10.902 1.00 90.12 182 GLY A N 1
ATOM 1383 C CA . GLY A 1 182 ? -3.341 -12.589 -11.359 1.00 90.12 182 GLY A CA 1
ATOM 1384 C C . GLY A 1 182 ? -3.732 -11.118 -11.200 1.00 90.12 182 GLY A C 1
ATOM 1385 O O . GLY A 1 182 ? -4.868 -10.779 -11.529 1.00 90.12 182 GLY A O 1
ATOM 1386 N N . ALA A 1 183 ? -2.855 -10.279 -10.646 1.00 93.44 183 ALA A N 1
ATOM 1387 C CA . ALA A 1 183 ? -3.095 -8.855 -10.469 1.00 93.44 183 ALA A CA 1
ATOM 1388 C C . ALA A 1 183 ? -2.925 -8.087 -11.793 1.00 93.44 183 ALA A C 1
ATOM 1390 O O . ALA A 1 183 ? -2.188 -8.526 -12.676 1.00 93.44 183 ALA A O 1
ATOM 1391 N N . PRO A 1 184 ? -3.591 -6.932 -11.948 1.00 95.56 184 PRO A N 1
ATOM 1392 C CA . PRO A 1 184 ? -3.401 -6.079 -13.113 1.00 95.56 184 PRO A CA 1
ATOM 1393 C C . PRO A 1 184 ? -1.999 -5.452 -13.116 1.00 95.56 184 PRO A C 1
ATOM 1395 O O . PRO A 1 184 ? -1.476 -5.094 -12.062 1.00 95.56 184 PRO A O 1
ATOM 1398 N N . THR A 1 185 ? -1.424 -5.256 -14.302 1.00 96.25 185 THR A N 1
ATOM 1399 C CA . THR A 1 185 ? -0.155 -4.530 -14.473 1.00 96.25 185 THR A CA 1
ATOM 1400 C C . THR A 1 185 ? -0.421 -3.042 -14.677 1.00 96.25 185 THR A C 1
ATOM 1402 O O . THR A 1 185 ? -1.229 -2.672 -15.533 1.00 96.25 185 THR A O 1
ATOM 1405 N N . LEU A 1 186 ? 0.225 -2.203 -13.870 1.00 97.00 186 LEU A N 1
ATOM 1406 C CA . LEU A 1 186 ? 0.232 -0.752 -14.014 1.00 97.00 186 LEU A CA 1
ATOM 1407 C C . LEU A 1 186 ? 1.321 -0.359 -15.014 1.00 97.00 186 LEU A C 1
ATOM 1409 O O . LEU A 1 186 ? 2.466 -0.763 -14.847 1.00 97.00 186 LEU A O 1
ATOM 1413 N N . ASP A 1 187 ? 0.942 0.431 -16.016 1.00 95.31 187 ASP A N 1
ATOM 1414 C CA . ASP A 1 187 ? 1.861 1.051 -16.973 1.00 95.31 187 ASP A CA 1
ATOM 1415 C C . ASP A 1 187 ? 2.356 2.383 -16.397 1.00 95.31 187 ASP A C 1
ATOM 1417 O O . ASP A 1 187 ? 1.566 3.313 -16.176 1.00 95.31 187 ASP A O 1
ATOM 1421 N N . LEU A 1 188 ? 3.657 2.477 -16.127 1.00 95.06 188 LEU A N 1
ATOM 1422 C CA . LEU A 1 188 ? 4.266 3.644 -15.499 1.00 95.06 188 LEU A CA 1
ATOM 1423 C C . LEU A 1 188 ? 4.210 4.906 -16.366 1.00 95.06 188 LEU A C 1
ATOM 1425 O O . LEU A 1 188 ? 4.243 6.011 -15.815 1.00 95.06 188 LEU A O 1
ATOM 1429 N N . GLN A 1 189 ? 4.070 4.806 -17.690 1.00 91.19 189 GLN A N 1
ATOM 1430 C CA . GLN A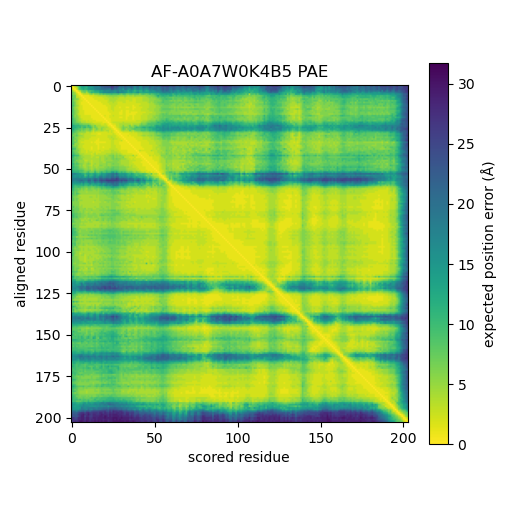 1 189 ? 3.915 5.989 -18.548 1.00 91.19 189 GLN A CA 1
ATOM 1431 C C . GLN A 1 189 ? 2.647 6.775 -18.200 1.00 91.19 189 GLN A C 1
ATOM 1433 O O . GLN A 1 189 ? 2.619 8.005 -18.285 1.00 91.19 189 GLN A O 1
ATOM 1438 N N . THR A 1 190 ? 1.610 6.076 -17.733 1.00 89.38 190 THR A N 1
ATOM 1439 C CA . THR A 1 190 ? 0.320 6.687 -17.389 1.00 89.38 190 THR A CA 1
ATOM 1440 C C . THR A 1 190 ? 0.387 7.595 -16.157 1.00 89.38 190 THR A C 1
ATOM 1442 O O . THR A 1 190 ? -0.431 8.507 -16.029 1.00 89.38 190 THR A O 1
ATOM 1445 N N . LEU A 1 191 ? 1.374 7.405 -15.271 1.00 87.38 191 LEU A N 1
ATOM 1446 C CA . LEU A 1 191 ? 1.501 8.181 -14.032 1.00 87.38 191 LEU A CA 1
ATOM 1447 C C . LEU A 1 191 ? 1.994 9.606 -14.290 1.00 87.38 191 LEU A C 1
ATOM 1449 O O . LEU A 1 191 ? 1.410 10.558 -13.776 1.00 87.38 191 LEU A O 1
ATOM 1453 N N . THR A 1 192 ? 3.017 9.769 -15.130 1.00 78.31 192 THR A N 1
ATOM 1454 C CA . THR A 1 192 ? 3.569 11.099 -15.439 1.00 78.31 192 THR A CA 1
ATOM 1455 C C . THR A 1 192 ? 2.544 11.962 -16.180 1.00 78.31 192 THR A C 1
ATOM 1457 O O . THR A 1 192 ? 2.347 13.125 -15.832 1.00 78.31 192 THR A O 1
ATOM 1460 N N . ALA A 1 193 ? 1.800 11.371 -17.122 1.00 71.38 193 ALA A N 1
ATOM 1461 C CA . ALA A 1 193 ? 0.715 12.055 -17.827 1.00 71.38 193 ALA A CA 1
ATOM 1462 C C . ALA A 1 193 ? -0.402 12.536 -16.879 1.00 71.38 193 ALA A C 1
ATOM 1464 O O . ALA A 1 193 ? -0.952 13.622 -17.064 1.00 71.38 193 ALA A O 1
ATOM 1465 N N . ALA A 1 194 ? -0.720 11.752 -15.843 1.00 66.81 194 ALA A N 1
ATOM 1466 C CA . ALA A 1 194 ? -1.738 12.107 -14.859 1.00 66.81 194 ALA A CA 1
ATOM 1467 C C . ALA A 1 194 ? -1.294 13.243 -13.920 1.00 66.81 19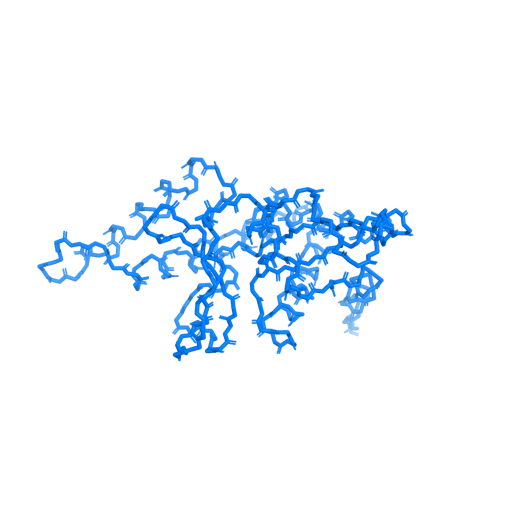4 ALA A C 1
ATOM 1469 O O . ALA A 1 194 ? -2.115 14.080 -13.547 1.00 66.81 194 ALA A O 1
ATOM 1470 N N . VAL A 1 195 ? -0.009 13.300 -13.558 1.00 68.88 195 VAL A N 1
ATOM 1471 C CA . VAL A 1 195 ? 0.526 14.344 -12.669 1.00 68.88 195 VAL A CA 1
ATOM 1472 C C . VAL A 1 195 ? 0.638 15.688 -13.398 1.00 68.88 195 VAL A C 1
ATOM 1474 O O . VAL A 1 195 ? 0.169 16.697 -12.872 1.00 68.88 195 VAL A O 1
ATOM 1477 N N . SER A 1 196 ? 1.141 15.713 -14.638 1.00 61.47 196 SER A N 1
ATOM 1478 C CA . SER A 1 196 ? 1.277 16.952 -15.426 1.00 61.47 196 SER A CA 1
ATOM 1479 C C . SER A 1 196 ? -0.060 17.624 -15.777 1.00 61.47 196 SER A C 1
ATOM 1481 O O . SER A 1 196 ? -0.099 18.833 -15.987 1.00 61.47 196 SER A O 1
ATOM 1483 N N . GLY A 1 197 ? -1.166 16.873 -15.813 1.00 52.34 197 GLY A N 1
ATOM 1484 C CA . GLY A 1 197 ? -2.507 17.406 -16.091 1.00 52.34 197 GLY A CA 1
ATOM 1485 C C . GLY A 1 197 ? -3.178 18.141 -14.923 1.00 52.34 197 GLY A C 1
ATOM 1486 O O . GLY A 1 197 ? -4.266 18.683 -15.103 1.00 52.34 197 GLY A O 1
ATOM 1487 N N . THR A 1 198 ? -2.570 18.161 -13.731 1.00 47.56 198 THR A N 1
ATOM 1488 C CA . THR A 1 198 ? -3.164 18.789 -12.531 1.00 47.56 198 THR A CA 1
ATOM 1489 C C . THR A 1 198 ? -2.677 20.233 -12.314 1.00 47.56 198 THR A C 1
ATOM 1491 O O . THR A 1 198 ? -3.274 20.971 -11.538 1.00 47.56 198 THR A O 1
ATOM 1494 N N . THR A 1 199 ? -1.652 20.684 -13.050 1.00 43.31 199 THR A N 1
ATOM 1495 C CA . THR A 1 199 ? -1.022 22.018 -12.918 1.00 43.31 199 THR A CA 1
ATOM 1496 C C . THR A 1 199 ? -1.658 23.095 -13.815 1.00 43.31 199 THR A C 1
ATOM 1498 O O . THR A 1 199 ? -0.995 24.044 -14.223 1.00 43.31 199 THR A O 1
ATOM 1501 N N . SER A 1 200 ? -2.948 22.990 -14.152 1.00 37.59 200 SER A N 1
ATOM 1502 C CA . SER A 1 200 ? -3.655 24.055 -14.880 1.00 37.59 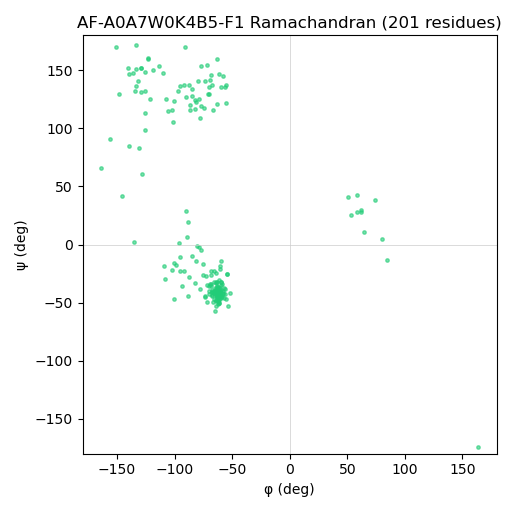200 SER A CA 1
ATOM 1503 C C . SER A 1 200 ? -4.987 24.411 -14.221 1.00 37.59 200 SER A C 1
ATOM 1505 O O . SER A 1 200 ? -6.051 23.960 -14.645 1.00 37.59 200 SER A O 1
ATOM 1507 N N . ALA A 1 201 ? -4.926 25.263 -13.201 1.00 31.64 201 ALA A N 1
ATOM 1508 C CA . ALA A 1 201 ? -6.021 26.173 -12.891 1.00 31.64 201 ALA A CA 1
ATOM 1509 C C . ALA A 1 201 ? -5.585 27.577 -13.347 1.00 31.64 201 ALA A C 1
ATOM 1511 O O . ALA A 1 201 ? -4.592 28.084 -12.822 1.00 31.64 201 ALA A O 1
ATOM 1512 N N . PRO A 1 202 ? -6.242 28.190 -14.348 1.00 44.41 202 PRO A N 1
ATOM 1513 C CA . PRO A 1 202 ? -5.999 29.587 -14.666 1.00 44.41 202 PRO A CA 1
ATOM 1514 C C . PRO A 1 202 ? -6.633 30.468 -13.581 1.00 44.41 202 PRO A C 1
ATOM 1516 O O . PRO A 1 202 ? -7.717 30.159 -13.079 1.00 44.41 202 PRO A O 1
ATOM 1519 N N . ILE A 1 203 ? -5.915 31.533 -13.227 1.00 43.91 203 ILE A N 1
ATOM 1520 C CA . ILE A 1 203 ? -6.417 32.682 -12.461 1.00 43.91 203 ILE A CA 1
ATOM 1521 C C . ILE A 1 203 ? -7.418 33.446 -13.331 1.00 43.91 203 ILE A C 1
ATOM 1523 O O . ILE A 1 203 ? -7.139 33.571 -14.548 1.00 43.91 203 ILE A O 1
#

pLDDT: mean 82.94, std 13.27, range [31.64, 97.19]